Protein AF-A0A318ZC60-F1 (afdb_monomer)

pLDDT: mean 85.04, std 13.63, range [27.61, 98.12]

Radius of gyration: 21.4 Å; Cα contacts (8 Å, |Δi|>4): 646; chains: 1; bounding box: 62×42×59 Å

Solvent-accessible surface area (backbone atoms only — not comparable to full-atom values): 19336 Å² total; per-residue (Å²): 128,80,78,80,68,80,72,73,64,92,79,61,55,89,82,28,61,65,43,48,53,52,52,31,44,76,68,69,58,38,35,82,42,107,65,56,38,24,50,42,73,81,47,78,62,47,50,95,84,33,71,41,24,38,30,35,50,72,37,24,67,42,86,53,88,84,24,42,43,26,42,47,23,47,70,45,69,43,57,58,66,45,49,75,65,55,53,32,48,46,58,47,57,16,71,81,40,72,28,64,61,40,80,44,97,62,55,55,22,57,71,38,78,35,51,56,86,69,45,47,59,67,65,46,65,56,47,60,81,49,95,85,50,98,50,29,45,68,38,57,52,59,68,48,78,48,66,32,94,84,70,82,44,52,46,64,42,77,58,51,25,34,59,51,62,44,86,40,70,50,58,80,67,52,62,93,41,71,72,18,38,47,73,54,45,90,48,97,70,88,85,78,81,52,45,59,18,37,51,5,29,43,54,72,44,52,40,42,25,39,62,41,92,80,77,55,52,78,40,62,18,68,36,36,65,47,82,45,96,72,48,34,38,26,22,26,84,58,16,54,47,46,38,53,77,88,76,80,57,65,30,53,66,26,59,48,52,19,43,55,38,19,30,49,50,39,52,54,34,47,78,70,69,42,50,59,77,46,43,28,37,47,36,87,50,64,45,38,39,39,34,35,22,28,36,62,70,57,48,57,74,65,72,69,54,72,66,60,52,51,50,52,52,47,54,60,41,50,74,34,83,59,30,66,72,31,86,37,78,45,82,41,53,69,89,44,53,54,87,41,64,78,62,71,103

Structure (mmCIF, N/CA/C/O backbone):
data_AF-A0A318ZC60-F1
#
_entry.id   AF-A0A318ZC60-F1
#
loop_
_atom_site.group_PDB
_atom_site.id
_atom_site.type_symbol
_atom_site.label_atom_id
_atom_site.label_alt_id
_atom_site.label_comp_id
_atom_site.label_asym_id
_atom_site.label_entity_id
_atom_site.label_seq_id
_atom_site.pdbx_PDB_ins_code
_atom_site.Cartn_x
_atom_site.Cartn_y
_atom_site.Cartn_z
_atom_site.occupancy
_atom_site.B_iso_or_equiv
_atom_site.auth_seq_id
_atom_site.auth_comp_id
_atom_site.auth_asym_id
_atom_site.auth_atom_id
_atom_site.pdbx_PDB_model_num
ATOM 1 N N . MET A 1 1 ? 35.036 6.692 -10.727 1.00 34.56 1 MET A N 1
ATOM 2 C CA . MET A 1 1 ? 33.910 7.609 -10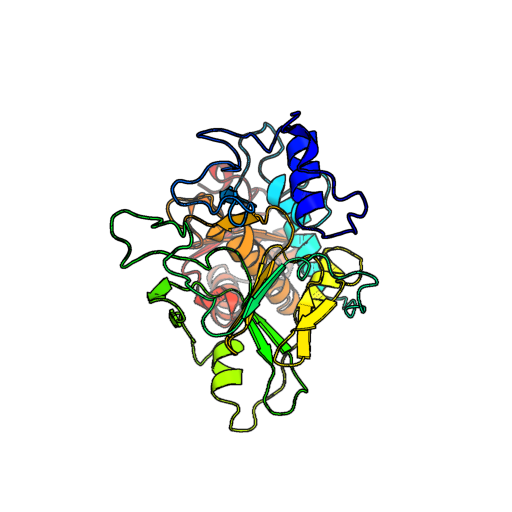.997 1.00 34.56 1 MET A CA 1
ATOM 3 C C . MET A 1 1 ? 32.972 7.441 -9.830 1.00 34.56 1 MET A C 1
ATOM 5 O O . MET A 1 1 ? 32.705 6.305 -9.480 1.00 34.56 1 MET A O 1
ATOM 9 N N . ASP A 1 2 ? 32.622 8.535 -9.172 1.00 27.61 2 ASP A N 1
ATOM 10 C CA . ASP A 1 2 ? 31.876 8.537 -7.915 1.00 27.61 2 ASP A CA 1
ATOM 11 C C . ASP A 1 2 ? 30.486 7.893 -8.110 1.00 27.61 2 ASP A C 1
ATOM 13 O O . ASP A 1 2 ? 29.646 8.432 -8.830 1.00 27.61 2 ASP A O 1
ATOM 17 N N . GLU A 1 3 ? 30.267 6.696 -7.554 1.00 37.69 3 GLU A N 1
ATOM 18 C CA . GLU A 1 3 ? 29.014 5.921 -7.682 1.00 37.69 3 GLU A CA 1
ATOM 19 C C . GLU A 1 3 ? 27.867 6.501 -6.833 1.00 37.69 3 GLU A C 1
ATOM 21 O O . GLU A 1 3 ? 26.704 6.124 -6.995 1.00 37.69 3 GLU A O 1
ATOM 26 N N . THR A 1 4 ? 28.170 7.476 -5.973 1.00 39.09 4 THR A N 1
ATOM 27 C CA . THR A 1 4 ? 27.202 8.143 -5.091 1.00 39.09 4 THR A CA 1
ATOM 28 C C . THR A 1 4 ? 26.281 9.132 -5.822 1.00 39.09 4 THR A C 1
ATOM 30 O O . THR A 1 4 ? 25.211 9.461 -5.315 1.00 39.09 4 THR A O 1
ATOM 33 N N . ALA A 1 5 ? 26.608 9.528 -7.059 1.00 39.91 5 ALA A N 1
ATOM 34 C CA . ALA A 1 5 ? 25.834 10.492 -7.853 1.00 39.91 5 ALA A CA 1
ATOM 35 C C . ALA A 1 5 ? 24.522 9.936 -8.467 1.00 39.91 5 ALA A C 1
ATOM 37 O O . ALA A 1 5 ? 23.869 10.616 -9.256 1.00 39.91 5 ALA A O 1
ATOM 38 N N . SER A 1 6 ? 24.115 8.694 -8.164 1.00 47.47 6 SER A N 1
ATOM 39 C CA . SER A 1 6 ? 22.996 8.012 -8.856 1.00 47.47 6 SER A CA 1
ATOM 40 C C . SER A 1 6 ? 21.593 8.239 -8.261 1.00 47.47 6 SER A C 1
ATOM 42 O O . SER A 1 6 ? 20.616 7.678 -8.772 1.00 47.47 6 SER A O 1
ATOM 44 N N . TYR A 1 7 ? 21.480 9.057 -7.207 1.00 48.53 7 TYR A N 1
ATOM 45 C CA . TYR A 1 7 ? 20.208 9.415 -6.558 1.00 48.53 7 TYR A CA 1
ATOM 46 C C . TYR A 1 7 ? 19.659 10.780 -6.987 1.00 48.53 7 TYR A C 1
ATOM 48 O O . TYR A 1 7 ? 18.503 11.088 -6.698 1.00 48.53 7 TYR A O 1
ATOM 56 N N . GLU A 1 8 ? 20.467 11.604 -7.653 1.00 48.81 8 GLU A N 1
ATOM 57 C CA . GLU A 1 8 ? 20.133 12.991 -7.970 1.00 48.81 8 GLU A CA 1
ATOM 58 C C . GLU A 1 8 ? 19.298 13.076 -9.248 1.00 48.81 8 GLU A C 1
ATOM 60 O O . GLU A 1 8 ? 19.788 13.385 -10.331 1.00 48.81 8 GLU A O 1
ATOM 65 N N . ASP A 1 9 ? 17.999 12.820 -9.119 1.00 52.56 9 ASP A N 1
ATOM 66 C CA . ASP A 1 9 ? 17.065 13.620 -9.900 1.00 52.56 9 ASP A CA 1
ATOM 67 C C . ASP A 1 9 ? 16.795 14.890 -9.087 1.00 52.56 9 ASP A C 1
ATOM 69 O O . ASP A 1 9 ? 16.299 14.816 -7.965 1.00 52.56 9 ASP A O 1
ATOM 73 N N . THR A 1 10 ? 17.213 16.055 -9.581 1.00 45.78 10 THR A N 1
ATOM 74 C CA . THR A 1 10 ? 17.115 17.335 -8.852 1.00 45.78 10 THR A CA 1
ATOM 75 C C . THR A 1 10 ? 15.701 17.928 -8.880 1.00 45.78 10 THR A C 1
ATOM 77 O O . THR A 1 10 ? 15.449 18.964 -8.266 1.00 45.78 10 THR A O 1
ATOM 80 N N . GLN A 1 11 ? 14.758 17.256 -9.549 1.00 51.50 11 GLN A N 1
ATOM 81 C CA . GLN A 1 11 ? 13.342 17.613 -9.620 1.00 51.50 11 GLN A CA 1
ATOM 82 C C . GLN A 1 11 ? 12.475 16.514 -8.997 1.00 51.50 11 GLN A C 1
ATOM 84 O O . GLN A 1 11 ? 11.756 15.804 -9.696 1.00 51.50 11 GLN A O 1
ATOM 89 N N . THR A 1 12 ? 12.529 16.327 -7.675 1.00 58.34 12 THR A N 1
ATOM 90 C CA . THR A 1 12 ? 11.627 15.368 -7.025 1.00 58.34 12 THR A CA 1
ATOM 91 C C . THR A 1 12 ? 10.374 16.051 -6.470 1.00 58.34 12 THR A C 1
ATOM 93 O O . THR A 1 12 ? 10.377 16.722 -5.436 1.00 58.34 12 THR A O 1
ATOM 96 N N . THR A 1 13 ? 9.261 15.889 -7.187 1.00 67.81 13 THR A N 1
ATOM 97 C CA . THR A 1 13 ? 7.935 16.352 -6.762 1.00 67.81 13 THR A CA 1
ATOM 98 C C . THR A 1 13 ? 7.414 15.534 -5.570 1.00 67.81 13 THR A C 1
ATOM 100 O O . THR A 1 13 ? 7.924 14.453 -5.249 1.00 67.81 13 THR A O 1
ATOM 103 N N . ALA A 1 14 ? 6.442 16.079 -4.832 1.00 66.31 14 ALA A N 1
ATOM 104 C CA . ALA A 1 14 ? 5.814 15.368 -3.716 1.00 66.31 14 ALA A CA 1
ATOM 105 C C . ALA A 1 14 ? 5.181 14.050 -4.207 1.00 66.31 14 ALA A C 1
ATOM 107 O O . ALA A 1 14 ? 4.551 14.018 -5.260 1.00 66.31 14 ALA A O 1
ATOM 108 N N . GLY A 1 15 ? 5.391 12.952 -3.471 1.00 67.88 15 GLY A N 1
ATOM 109 C CA . GLY A 1 15 ? 4.938 11.611 -3.871 1.00 67.88 15 GLY A CA 1
ATOM 110 C C . GLY A 1 15 ? 5.839 10.877 -4.880 1.00 67.88 15 GLY A C 1
ATOM 111 O O . GLY A 1 15 ? 5.507 9.768 -5.291 1.00 67.88 15 GLY A O 1
ATOM 112 N N . SER A 1 16 ? 6.983 11.448 -5.279 1.00 82.88 16 SER A N 1
ATOM 113 C CA . SER A 1 16 ? 7.956 10.769 -6.147 1.00 82.88 16 SER A CA 1
ATOM 114 C C . SER A 1 16 ? 8.653 9.599 -5.439 1.00 82.88 16 SER A C 1
ATOM 116 O O . SER A 1 16 ? 9.168 9.745 -4.330 1.00 82.88 16 SER A O 1
ATOM 118 N N . PHE A 1 17 ? 8.761 8.450 -6.115 1.00 85.25 17 PHE A N 1
ATOM 119 C CA . PHE A 1 17 ? 9.450 7.267 -5.584 1.00 85.25 17 PHE A CA 1
ATOM 120 C C . PHE A 1 17 ? 10.941 7.521 -5.297 1.00 85.25 17 PHE A C 1
ATOM 122 O O . PHE A 1 17 ? 11.463 7.065 -4.283 1.00 85.25 17 PHE A O 1
ATOM 129 N N . ARG A 1 18 ? 11.631 8.319 -6.126 1.00 85.19 18 ARG A N 1
ATOM 130 C CA . ARG A 1 18 ? 13.037 8.682 -5.864 1.00 85.19 18 ARG A CA 1
ATOM 131 C C . ARG A 1 18 ? 13.186 9.600 -4.657 1.00 85.19 18 ARG A C 1
ATOM 133 O O . ARG A 1 18 ? 14.138 9.434 -3.903 1.00 85.19 18 ARG A O 1
ATOM 140 N N . ARG A 1 19 ? 12.229 10.509 -4.430 1.00 84.88 19 ARG A N 1
ATOM 141 C CA . ARG A 1 19 ? 12.181 11.316 -3.200 1.00 84.88 19 ARG A CA 1
ATOM 142 C C . ARG A 1 19 ? 12.023 10.436 -1.973 1.00 84.88 19 ARG A C 1
ATOM 144 O O . ARG A 1 19 ? 12.731 10.622 -0.997 1.00 84.88 19 ARG A O 1
ATOM 151 N N . PHE A 1 20 ? 11.117 9.466 -2.048 1.00 86.62 20 PHE A N 1
ATOM 152 C CA . PHE A 1 20 ? 10.901 8.504 -0.977 1.00 86.62 20 PHE A CA 1
ATOM 153 C C . PHE A 1 20 ? 12.199 7.760 -0.619 1.00 86.62 20 PHE A C 1
ATOM 155 O O . PHE A 1 20 ? 12.585 7.736 0.545 1.00 86.62 20 PHE A O 1
ATOM 162 N N . ILE A 1 21 ? 12.937 7.253 -1.614 1.00 85.50 21 ILE A N 1
ATOM 163 C CA . ILE A 1 21 ? 14.247 6.613 -1.396 1.00 85.50 21 ILE A CA 1
ATOM 164 C C . ILE A 1 21 ? 15.259 7.592 -0.775 1.00 85.50 21 ILE A C 1
ATOM 166 O O . ILE A 1 21 ? 15.958 7.226 0.169 1.00 85.50 21 ILE A O 1
ATOM 170 N N . GLN A 1 22 ? 15.330 8.835 -1.267 1.00 84.94 22 GLN A N 1
ATOM 171 C CA . GLN A 1 22 ? 16.204 9.877 -0.707 1.00 84.94 22 GLN A CA 1
ATOM 172 C C . GLN A 1 22 ? 15.871 10.168 0.766 1.00 84.94 22 GLN A C 1
ATOM 174 O O . GLN A 1 22 ? 16.776 10.305 1.587 1.00 84.94 22 GLN A O 1
ATOM 179 N N . GLU A 1 23 ? 14.585 10.237 1.113 1.00 85.88 23 GLU A N 1
ATOM 180 C CA . GLU A 1 23 ? 14.121 10.460 2.483 1.00 85.88 23 GLU A CA 1
ATOM 181 C C . GLU A 1 23 ? 14.469 9.280 3.400 1.00 85.88 23 GLU A C 1
ATOM 183 O O . GLU A 1 23 ? 14.923 9.511 4.519 1.00 85.88 23 GLU A O 1
ATOM 188 N N . LEU A 1 24 ? 14.335 8.033 2.931 1.00 86.19 24 LEU A N 1
ATOM 189 C CA . LEU A 1 24 ? 14.778 6.861 3.695 1.00 86.19 24 LEU A CA 1
ATOM 190 C C . LEU A 1 24 ? 16.295 6.865 3.922 1.00 86.19 24 LEU A C 1
ATOM 192 O O . LEU A 1 24 ? 16.750 6.610 5.036 1.00 86.19 24 LEU A O 1
ATOM 196 N N . HIS A 1 25 ? 17.081 7.206 2.898 1.00 84.12 25 HIS A N 1
ATOM 197 C CA . HIS A 1 25 ? 18.536 7.324 3.018 1.00 84.12 25 HIS A CA 1
ATOM 198 C C . HIS A 1 25 ? 18.938 8.416 4.020 1.00 84.12 25 HIS A C 1
ATOM 200 O O . HIS A 1 25 ? 19.791 8.193 4.877 1.00 84.12 25 HIS A O 1
ATOM 206 N N . ALA A 1 26 ? 18.289 9.583 3.970 1.00 86.00 26 ALA A N 1
ATOM 207 C CA . ALA A 1 26 ? 18.531 10.675 4.915 1.00 86.00 26 ALA A CA 1
ATOM 208 C C . ALA A 1 26 ? 18.180 10.303 6.370 1.00 86.00 26 ALA A C 1
ATOM 210 O O . ALA A 1 26 ? 18.795 10.812 7.305 1.00 86.00 26 ALA A O 1
ATOM 211 N N . GLU A 1 27 ? 17.221 9.397 6.570 1.00 86.12 27 GLU A N 1
ATOM 212 C CA . GLU A 1 27 ? 16.799 8.890 7.883 1.00 86.12 27 GLU A CA 1
ATOM 213 C C . GLU A 1 27 ? 17.599 7.659 8.344 1.00 86.12 27 GLU A C 1
ATOM 215 O O . GLU A 1 27 ? 17.280 7.076 9.381 1.00 86.12 27 GLU A O 1
ATOM 220 N N . SER A 1 28 ? 18.638 7.260 7.597 1.00 84.12 28 SER A N 1
ATOM 221 C CA . SER A 1 28 ? 19.396 6.017 7.827 1.00 84.12 28 SER A CA 1
ATOM 222 C C . SER A 1 28 ? 18.514 4.755 7.864 1.00 84.12 28 SER A C 1
ATOM 224 O O . SER A 1 28 ? 18.866 3.784 8.524 1.00 84.12 28 SER A O 1
ATOM 226 N N . ASP A 1 29 ? 17.352 4.783 7.199 1.00 81.81 29 ASP A N 1
ATOM 227 C CA . ASP A 1 29 ? 16.388 3.665 7.106 1.00 81.81 29 ASP A CA 1
ATOM 228 C C . ASP A 1 29 ? 16.442 2.952 5.743 1.00 81.81 29 ASP A C 1
ATOM 230 O O . ASP A 1 29 ? 15.796 1.928 5.522 1.00 81.81 29 ASP A O 1
ATOM 234 N N . LEU A 1 30 ? 17.235 3.500 4.822 1.00 77.19 30 LEU A N 1
ATOM 235 C CA . LEU A 1 30 ? 17.724 2.798 3.650 1.00 77.19 30 LEU A CA 1
ATOM 236 C C . LEU A 1 30 ? 19.173 2.445 3.907 1.00 77.19 30 LEU A C 1
ATOM 238 O O . LEU A 1 30 ? 19.987 3.328 4.191 1.00 77.19 30 LEU A O 1
ATOM 242 N N . VAL A 1 31 ? 19.513 1.181 3.723 1.00 59.97 31 VAL A N 1
ATOM 243 C CA . VAL A 1 31 ? 20.908 0.804 3.708 1.00 59.97 31 VAL A CA 1
ATOM 244 C C . VAL A 1 31 ? 21.153 -0.127 2.526 1.00 59.97 31 VAL A C 1
ATOM 246 O O . VAL A 1 31 ? 20.387 -1.044 2.245 1.00 59.97 31 VAL A O 1
ATOM 249 N N . ALA A 1 32 ? 22.225 0.130 1.781 1.00 57.25 32 ALA A N 1
ATOM 250 C CA . ALA A 1 32 ? 22.721 -0.828 0.804 1.00 57.25 32 ALA A CA 1
ATOM 251 C C . ALA A 1 32 ? 23.338 -2.001 1.582 1.00 57.25 32 ALA A C 1
ATOM 253 O O . ALA A 1 32 ? 24.508 -1.958 1.956 1.00 57.25 32 ALA A O 1
ATOM 254 N N . ILE A 1 33 ? 22.532 -3.006 1.919 1.00 50.69 33 ILE A N 1
ATOM 255 C CA . ILE A 1 33 ? 22.962 -4.170 2.708 1.00 50.69 33 ILE A CA 1
ATOM 256 C C . ILE A 1 33 ? 22.360 -5.440 2.109 1.00 50.69 33 ILE A C 1
ATOM 258 O O . ILE A 1 33 ? 21.286 -5.425 1.514 1.00 50.69 33 ILE A O 1
ATOM 262 N N . ASP A 1 34 ? 22.997 -6.559 2.420 1.00 43.06 34 ASP A N 1
ATOM 263 C CA . ASP A 1 34 ? 22.324 -7.767 2.914 1.00 43.06 34 ASP A CA 1
ATOM 264 C C . ASP A 1 34 ? 21.498 -7.553 4.250 1.00 43.06 34 ASP A C 1
ATOM 266 O O . ASP A 1 34 ? 21.656 -8.368 5.150 1.00 43.06 34 ASP A O 1
ATOM 270 N N . GLU A 1 35 ? 20.682 -6.468 4.413 1.00 35.47 35 GLU A N 1
ATOM 271 C CA . GLU A 1 35 ? 19.549 -6.162 5.378 1.00 35.47 35 GLU A CA 1
ATOM 272 C C . GLU A 1 35 ? 19.265 -4.702 5.905 1.00 35.47 35 GLU A C 1
ATOM 274 O O . GLU A 1 35 ? 20.160 -3.961 6.262 1.00 35.47 35 GLU A O 1
ATOM 279 N N . GLU A 1 36 ? 17.958 -4.377 6.080 1.00 52.50 36 GLU A N 1
ATOM 280 C CA . GLU A 1 36 ? 17.185 -3.089 6.026 1.00 52.50 36 GLU A CA 1
ATOM 281 C C . GLU A 1 36 ? 17.124 -2.416 4.631 1.00 52.50 36 GLU A C 1
ATOM 283 O O . GLU A 1 36 ? 18.117 -2.398 3.920 1.00 52.50 36 GLU A O 1
ATOM 288 N N . ALA A 1 37 ? 15.916 -1.970 4.209 1.00 55.38 37 ALA A N 1
ATOM 289 C CA . ALA A 1 37 ? 15.404 -1.931 2.815 1.00 55.38 37 ALA A CA 1
ATOM 290 C C . ALA A 1 37 ? 16.493 -2.034 1.721 1.00 55.38 37 ALA A C 1
ATOM 292 O O . ALA A 1 37 ? 17.052 -1.013 1.313 1.00 55.38 37 ALA A O 1
ATOM 293 N N . PRO A 1 38 ? 16.814 -3.251 1.238 1.00 69.50 38 PRO A N 1
ATOM 294 C CA . PRO A 1 38 ? 17.998 -3.450 0.419 1.00 69.50 38 PRO A CA 1
ATOM 295 C C . PRO A 1 38 ? 17.805 -2.851 -0.973 1.00 69.50 38 PRO A C 1
ATOM 297 O O . PRO A 1 38 ? 16.910 -3.259 -1.719 1.00 69.50 38 PRO A O 1
ATOM 300 N N . LEU A 1 39 ? 18.677 -1.913 -1.342 1.00 75.94 39 LEU A N 1
ATOM 301 C CA . LEU A 1 39 ? 18.851 -1.489 -2.728 1.00 75.94 39 LEU A CA 1
ATOM 302 C C . LEU A 1 39 ? 19.980 -2.308 -3.366 1.00 75.94 39 LEU A C 1
ATOM 304 O O . LEU A 1 39 ? 21.158 -2.110 -3.081 1.00 75.94 39 LEU A O 1
ATOM 308 N N . PHE A 1 40 ? 19.620 -3.233 -4.250 1.00 79.75 40 PHE A N 1
ATOM 309 C CA . PHE A 1 40 ? 20.565 -4.053 -4.996 1.00 79.75 40 PHE A CA 1
ATOM 310 C C . PHE A 1 40 ? 21.021 -3.321 -6.259 1.00 79.75 40 PHE A C 1
ATOM 312 O O . PHE A 1 40 ? 20.306 -3.279 -7.267 1.00 79.75 40 PHE A O 1
ATOM 319 N N . ASP A 1 41 ? 22.237 -2.778 -6.220 1.00 74.94 41 ASP A N 1
ATOM 320 C CA . ASP A 1 41 ? 22.812 -2.039 -7.347 1.00 74.94 41 ASP A CA 1
ATOM 321 C C . ASP A 1 41 ? 23.401 -2.945 -8.440 1.00 74.94 41 ASP A C 1
ATOM 323 O O . ASP A 1 41 ? 23.385 -2.589 -9.619 1.00 74.94 41 ASP A O 1
ATOM 327 N N . ASN A 1 42 ? 23.912 -4.130 -8.095 1.00 75.50 42 ASN A N 1
ATOM 328 C CA . ASN A 1 42 ? 24.621 -5.000 -9.040 1.00 75.50 42 ASN A CA 1
ATOM 329 C C . ASN A 1 42 ? 24.029 -6.414 -9.100 1.00 75.50 42 ASN A C 1
ATOM 331 O O . ASN A 1 42 ? 24.649 -7.398 -8.696 1.00 75.50 42 ASN A O 1
ATOM 335 N N . VAL A 1 43 ? 22.797 -6.516 -9.602 1.00 77.38 43 VAL A N 1
ATOM 336 C CA . VAL A 1 43 ? 22.123 -7.809 -9.760 1.00 77.38 43 VAL A CA 1
ATOM 337 C C . VAL A 1 43 ? 22.752 -8.604 -10.909 1.00 77.38 43 VAL A C 1
ATOM 339 O O . VAL A 1 43 ? 22.986 -8.081 -12.001 1.00 77.38 43 VAL A O 1
ATOM 342 N N . LYS A 1 44 ? 23.004 -9.900 -10.698 1.00 71.12 44 LYS A N 1
ATOM 343 C CA . LYS A 1 44 ? 23.517 -10.793 -11.748 1.00 71.12 44 LYS A CA 1
ATOM 344 C C . LYS A 1 44 ? 22.580 -10.787 -12.964 1.00 71.12 44 LYS A C 1
ATOM 346 O O . LYS A 1 44 ? 21.395 -11.070 -12.830 1.00 71.12 44 LYS A O 1
ATOM 351 N N . GLY A 1 45 ? 23.133 -10.521 -14.149 1.00 70.31 45 GLY A N 1
ATOM 352 C CA . GLY A 1 45 ? 22.361 -10.403 -15.393 1.00 70.31 45 GLY A CA 1
ATOM 353 C C . GLY A 1 45 ? 21.859 -8.986 -15.690 1.00 70.31 45 GLY A C 1
ATOM 354 O O . GLY A 1 45 ? 21.152 -8.791 -16.671 1.00 70.31 45 GLY A O 1
ATOM 355 N N . ARG A 1 46 ? 22.235 -7.986 -14.880 1.00 73.56 46 ARG A N 1
ATOM 356 C CA . ARG A 1 46 ? 21.961 -6.573 -15.159 1.00 73.56 46 ARG A CA 1
ATOM 357 C C . ARG A 1 46 ? 22.597 -6.137 -16.481 1.00 73.56 46 ARG A C 1
ATOM 359 O O . ARG A 1 46 ? 23.770 -6.400 -16.745 1.00 73.56 46 ARG A O 1
ATOM 366 N N . HIS A 1 47 ? 21.826 -5.411 -17.283 1.00 67.31 47 HIS A N 1
ATOM 367 C CA . HIS A 1 47 ? 22.304 -4.850 -18.540 1.00 67.31 47 HIS A CA 1
ATOM 368 C C . HIS A 1 47 ? 23.250 -3.647 -18.295 1.00 67.31 47 HIS A C 1
ATOM 370 O O . HIS A 1 47 ? 22.961 -2.828 -17.415 1.00 67.31 47 HIS A O 1
ATOM 376 N N . PRO A 1 48 ? 24.346 -3.474 -19.068 1.00 64.31 48 PRO A N 1
ATOM 377 C CA . PRO A 1 48 ? 25.332 -2.404 -18.847 1.00 64.31 48 PRO A CA 1
ATOM 378 C C . PRO A 1 48 ? 24.788 -0.969 -18.916 1.00 64.31 48 PRO A C 1
ATOM 380 O O . PRO A 1 48 ? 25.369 -0.063 -18.329 1.00 64.31 48 PRO A O 1
ATOM 383 N N . ASN A 1 49 ? 23.659 -0.745 -19.598 1.00 62.34 49 ASN A N 1
ATOM 384 C CA . ASN A 1 49 ? 22.973 0.558 -19.641 1.00 62.34 49 ASN A CA 1
ATOM 385 C C . ASN A 1 49 ? 22.187 0.885 -18.352 1.00 62.34 49 ASN A C 1
ATOM 387 O O . ASN A 1 49 ? 21.515 1.911 -18.278 1.00 62.34 49 ASN A O 1
ATOM 391 N N . GLY A 1 50 ? 22.259 0.017 -17.341 1.00 59.34 50 GLY A N 1
ATOM 392 C CA . GLY A 1 50 ? 21.752 0.279 -16.004 1.00 59.34 50 GLY A CA 1
ATOM 393 C C . GLY A 1 50 ? 20.334 -0.206 -15.728 1.00 59.34 50 GLY A C 1
ATOM 394 O O . GLY A 1 50 ? 19.901 0.016 -14.602 1.00 59.34 50 GLY A O 1
ATOM 395 N N . LEU A 1 51 ? 19.680 -0.898 -16.676 1.00 68.19 51 LEU A N 1
ATOM 396 C CA . LEU A 1 51 ? 18.258 -1.301 -16.720 1.00 68.19 51 LEU A CA 1
ATOM 397 C C . LEU A 1 51 ? 17.664 -1.945 -15.448 1.00 68.19 51 LEU A C 1
ATOM 399 O O . LEU A 1 51 ? 16.451 -2.029 -15.342 1.00 68.19 51 LEU A O 1
ATOM 403 N N . PHE A 1 52 ? 18.461 -2.413 -14.489 1.00 72.94 52 PHE A N 1
ATOM 404 C CA . PHE A 1 52 ? 17.932 -3.069 -13.291 1.00 72.94 52 PHE A CA 1
ATOM 405 C C . PHE A 1 52 ? 18.734 -2.759 -12.031 1.00 72.94 52 PHE A C 1
ATOM 407 O O . PHE A 1 52 ? 19.853 -3.242 -11.877 1.00 72.94 52 PHE A O 1
ATOM 414 N N . ARG A 1 53 ? 18.123 -2.008 -11.115 1.00 84.62 53 ARG A N 1
ATOM 415 C CA . ARG A 1 53 ? 18.344 -2.101 -9.665 1.00 84.62 53 ARG A CA 1
ATOM 416 C C . ARG A 1 53 ? 17.096 -2.677 -9.017 1.00 84.62 53 ARG A C 1
ATOM 418 O O . ARG A 1 53 ? 16.025 -2.613 -9.615 1.00 84.62 53 ARG A O 1
ATOM 425 N N . VAL A 1 54 ? 17.211 -3.222 -7.814 1.00 85.31 54 VAL A N 1
ATOM 426 C CA . VAL A 1 54 ? 16.060 -3.800 -7.105 1.00 85.31 54 VAL A CA 1
ATOM 427 C C . VAL A 1 54 ? 15.964 -3.197 -5.713 1.00 85.31 54 VAL A C 1
ATOM 429 O O . VAL A 1 54 ? 16.969 -3.164 -5.019 1.00 85.31 54 VAL A O 1
ATOM 432 N N . LEU A 1 55 ? 14.783 -2.730 -5.305 1.00 87.88 55 LEU A N 1
ATOM 433 C CA . LEU A 1 55 ? 14.525 -2.297 -3.928 1.00 87.88 55 LEU A CA 1
ATOM 434 C C . LEU A 1 55 ? 13.658 -3.342 -3.222 1.00 87.88 55 LEU A C 1
ATOM 436 O O . LEU A 1 55 ? 12.519 -3.561 -3.628 1.00 87.88 55 LEU A O 1
ATOM 440 N N . GLY A 1 56 ? 14.181 -3.977 -2.177 1.00 87.12 56 GLY A N 1
ATOM 441 C CA . GLY A 1 56 ? 13.419 -4.883 -1.318 1.00 87.12 56 GLY A CA 1
ATOM 442 C C . GLY A 1 56 ? 12.782 -4.173 -0.124 1.00 87.12 56 GLY A C 1
ATOM 443 O O . GLY A 1 56 ? 13.297 -3.166 0.358 1.00 87.12 56 GLY A O 1
ATOM 444 N N . ALA A 1 57 ? 11.676 -4.733 0.372 1.00 88.12 57 ALA A N 1
ATOM 445 C CA . ALA A 1 57 ? 10.940 -4.253 1.547 1.00 88.12 57 ALA A CA 1
ATOM 446 C C . ALA A 1 57 ? 10.626 -2.735 1.532 1.00 88.12 57 ALA A C 1
ATOM 448 O O . ALA A 1 57 ? 10.880 -2.054 2.540 1.00 88.12 57 ALA A O 1
ATOM 449 N N . PRO A 1 58 ? 10.111 -2.185 0.407 1.00 87.38 58 PRO A N 1
ATOM 450 C CA . PRO A 1 58 ? 9.918 -0.749 0.228 1.00 87.38 58 PRO A CA 1
ATOM 451 C C . PRO A 1 58 ? 9.073 -0.114 1.332 1.00 87.38 58 PRO A C 1
ATOM 453 O O . PRO A 1 58 ? 9.373 1.004 1.732 1.00 87.38 58 PRO A O 1
ATOM 456 N N . VAL A 1 59 ? 8.047 -0.800 1.849 1.00 91.31 59 VAL A N 1
ATOM 457 C CA . VAL A 1 59 ? 7.208 -0.282 2.946 1.00 91.31 59 VAL A CA 1
ATOM 458 C C . VAL A 1 59 ? 7.018 -1.290 4.080 1.00 91.31 59 VAL A C 1
ATOM 460 O O . VAL A 1 59 ? 6.043 -1.214 4.828 1.00 91.31 59 VAL A O 1
ATOM 463 N N . GLY A 1 60 ? 7.969 -2.212 4.250 1.00 89.19 60 GLY A N 1
ATOM 464 C CA . GLY A 1 60 ? 8.056 -3.080 5.426 1.00 89.19 60 GLY A CA 1
ATOM 465 C C . GLY A 1 60 ? 8.238 -2.299 6.737 1.00 89.19 60 GLY A C 1
ATOM 466 O O . GLY A 1 60 ? 8.586 -1.115 6.741 1.00 89.19 60 GLY A O 1
ATOM 467 N N . ALA A 1 61 ? 7.997 -2.959 7.872 1.00 90.50 61 ALA A N 1
ATOM 468 C CA . ALA A 1 61 ? 8.200 -2.337 9.179 1.00 90.50 61 ALA A CA 1
ATOM 469 C C . ALA A 1 61 ? 9.700 -2.150 9.477 1.00 90.50 61 ALA A C 1
ATOM 471 O O . ALA A 1 61 ? 10.500 -3.054 9.239 1.00 90.50 61 ALA A O 1
ATOM 472 N N . SER A 1 62 ? 10.066 -0.991 10.021 1.00 90.69 62 SER A N 1
ATOM 473 C CA . SER A 1 62 ? 11.443 -0.678 10.428 1.00 90.69 62 SER A CA 1
ATOM 474 C C . SER A 1 62 ? 11.734 -1.191 11.841 1.00 90.69 62 SER A C 1
ATOM 476 O O . SER A 1 62 ? 10.833 -1.233 12.688 1.00 90.69 62 SER A O 1
ATOM 478 N N . GLN A 1 63 ? 12.988 -1.567 12.110 1.00 87.56 63 GLN A N 1
ATOM 479 C CA . GLN A 1 63 ? 13.450 -1.921 13.457 1.00 87.56 63 GLN A CA 1
ATOM 480 C C . GLN A 1 63 ? 13.987 -0.707 14.228 1.00 87.56 63 GLN A C 1
ATOM 482 O O . GLN A 1 63 ? 14.334 -0.829 15.406 1.00 87.56 63 GLN A O 1
ATOM 487 N N . GLN A 1 64 ? 14.031 0.477 13.606 1.00 88.25 64 GLN A N 1
ATOM 488 C CA . GLN A 1 64 ? 14.466 1.693 14.279 1.00 88.25 64 GLN A CA 1
ATOM 489 C C . GLN A 1 64 ? 13.578 2.002 15.505 1.00 88.25 64 GLN A C 1
ATOM 491 O O . GLN A 1 64 ? 12.344 2.060 15.387 1.00 88.25 64 GLN A O 1
ATOM 496 N N . PRO A 1 65 ? 14.170 2.252 16.692 1.00 88.19 65 PRO A N 1
ATOM 497 C CA . PRO A 1 65 ? 13.411 2.545 17.903 1.00 88.19 65 PRO A CA 1
ATOM 498 C C . PRO A 1 65 ? 12.434 3.715 17.719 1.00 88.19 65 PRO A C 1
ATOM 500 O O . PRO A 1 65 ? 12.825 4.814 17.333 1.00 88.19 65 PRO A O 1
ATOM 503 N N . GLY A 1 66 ? 11.149 3.477 18.002 1.00 89.19 66 GLY A N 1
ATOM 504 C CA . GLY A 1 66 ? 10.090 4.491 17.890 1.00 89.19 66 GLY A CA 1
ATOM 505 C C . GLY A 1 66 ? 9.680 4.860 16.458 1.00 89.19 66 GLY A C 1
ATOM 506 O O . GLY A 1 66 ? 8.862 5.757 16.280 1.00 89.19 66 GLY A O 1
ATOM 507 N N . LYS A 1 67 ? 10.213 4.174 15.440 1.00 92.75 67 LYS A N 1
ATOM 508 C CA . LYS A 1 67 ? 10.007 4.477 14.015 1.00 92.75 67 LYS A CA 1
ATOM 509 C C . LYS A 1 67 ? 9.505 3.265 13.220 1.00 92.75 67 LYS A C 1
ATOM 511 O O . LYS A 1 67 ? 9.687 3.189 12.011 1.00 92.75 67 LYS A O 1
ATOM 516 N N . ARG A 1 68 ? 8.807 2.335 13.885 1.00 90.94 68 ARG A N 1
ATOM 517 C CA . ARG A 1 68 ? 8.291 1.079 13.296 1.00 90.94 68 ARG A CA 1
ATOM 518 C C . ARG A 1 68 ? 7.588 1.273 11.946 1.00 90.94 68 ARG A C 1
ATOM 520 O O . ARG A 1 68 ? 7.724 0.432 11.062 1.00 90.94 68 ARG A O 1
ATOM 527 N N . PHE A 1 69 ? 6.849 2.371 11.786 1.00 93.62 69 PHE A N 1
ATOM 528 C CA . PHE A 1 69 ? 6.058 2.666 10.590 1.00 93.62 69 PHE A CA 1
ATOM 529 C C . PHE A 1 69 ? 6.694 3.704 9.652 1.00 93.62 69 PHE A C 1
ATOM 531 O O . PHE A 1 69 ? 6.009 4.202 8.763 1.00 93.62 69 PHE A O 1
ATOM 538 N N . ILE A 1 70 ? 7.977 4.046 9.818 1.00 94.19 70 ILE A N 1
ATOM 539 C CA . ILE A 1 70 ? 8.619 5.139 9.070 1.00 94.19 70 ILE A CA 1
ATOM 540 C C . ILE A 1 70 ? 8.452 5.005 7.552 1.00 94.19 70 ILE A C 1
ATOM 542 O O . ILE A 1 70 ? 8.121 5.990 6.897 1.00 94.19 70 ILE A O 1
ATOM 546 N N . ARG A 1 71 ? 8.604 3.803 6.984 1.00 93.81 71 ARG A N 1
ATOM 547 C CA . ARG A 1 71 ? 8.542 3.606 5.528 1.00 93.81 71 ARG A CA 1
ATOM 548 C C . ARG A 1 71 ? 7.151 3.885 4.965 1.00 93.81 71 ARG A C 1
ATOM 550 O O . ARG A 1 71 ? 7.006 4.692 4.049 1.00 93.81 71 ARG A O 1
ATOM 557 N N . ILE A 1 72 ? 6.108 3.298 5.555 1.00 93.00 72 ILE A N 1
ATOM 558 C CA . ILE A 1 72 ? 4.730 3.598 5.148 1.00 93.00 72 ILE A CA 1
ATOM 559 C C . ILE A 1 72 ? 4.372 5.064 5.449 1.00 93.00 72 ILE A C 1
ATOM 561 O O . ILE A 1 72 ? 3.767 5.722 4.606 1.00 93.00 72 ILE A O 1
ATOM 565 N N . ALA A 1 73 ? 4.823 5.624 6.575 1.00 93.94 73 ALA A N 1
ATOM 566 C CA . ALA A 1 73 ? 4.586 7.022 6.930 1.00 93.94 73 ALA A CA 1
ATOM 567 C C . ALA A 1 73 ? 5.161 7.986 5.880 1.00 93.94 73 ALA A C 1
ATOM 569 O O . ALA A 1 73 ? 4.431 8.830 5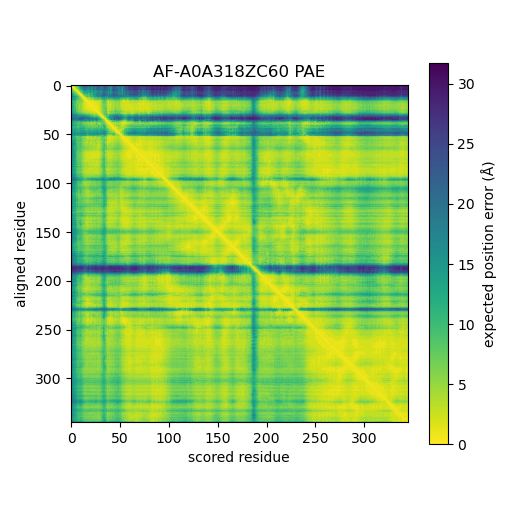.361 1.00 93.94 73 ALA A O 1
ATOM 570 N N . LYS A 1 74 ? 6.428 7.811 5.488 1.00 92.19 74 LYS A N 1
ATOM 571 C CA . LYS A 1 74 ? 7.075 8.612 4.437 1.00 92.19 74 LYS A CA 1
ATOM 572 C C . LYS A 1 74 ? 6.369 8.465 3.093 1.00 92.19 74 LYS A C 1
ATOM 574 O O . LYS A 1 74 ? 6.135 9.467 2.422 1.00 92.19 74 LYS A O 1
ATOM 579 N N . SER A 1 75 ? 5.938 7.252 2.733 1.00 90.62 75 SER A N 1
ATOM 580 C CA . SER A 1 75 ? 5.181 7.029 1.490 1.00 90.62 75 SER A CA 1
ATOM 581 C C . SER A 1 75 ? 3.848 7.797 1.440 1.00 90.62 75 SER A C 1
ATOM 583 O O . SER A 1 75 ? 3.375 8.149 0.362 1.00 90.62 75 SER A O 1
ATOM 585 N N . LEU A 1 76 ? 3.272 8.107 2.608 1.00 90.56 76 LEU A N 1
ATOM 586 C CA . LEU A 1 76 ? 2.032 8.870 2.772 1.00 90.56 76 LEU A CA 1
ATOM 587 C C . LEU A 1 76 ? 2.271 10.363 3.070 1.00 90.56 76 LEU A C 1
ATOM 589 O O . LEU A 1 76 ? 1.317 11.093 3.345 1.00 90.56 76 LEU A O 1
ATOM 593 N N . GLY A 1 77 ? 3.528 10.822 3.053 1.00 90.88 77 GLY A N 1
ATOM 594 C CA . GLY A 1 77 ? 3.900 12.197 3.397 1.00 90.88 77 GLY A CA 1
ATOM 595 C C . GLY A 1 77 ? 3.717 12.549 4.880 1.00 90.88 77 GLY A C 1
ATOM 596 O O . GLY A 1 77 ? 3.562 13.722 5.217 1.00 90.88 77 GLY A O 1
ATOM 597 N N . LEU A 1 78 ? 3.699 11.552 5.768 1.00 94.25 78 LEU A N 1
ATOM 598 C CA . LEU A 1 78 ? 3.584 11.729 7.216 1.00 94.25 78 LEU A CA 1
ATOM 599 C C . LEU A 1 78 ? 4.967 11.882 7.887 1.00 94.25 78 LEU A C 1
ATOM 601 O O . LEU A 1 78 ? 5.986 11.466 7.325 1.00 94.25 78 LEU A O 1
ATOM 605 N N . PRO A 1 79 ? 5.031 12.448 9.111 1.00 94.50 79 PRO A N 1
ATOM 606 C CA . PRO A 1 79 ? 6.262 12.489 9.900 1.00 94.50 79 PRO A CA 1
ATOM 607 C C . PRO A 1 79 ? 6.844 11.093 10.170 1.00 94.50 79 PRO A C 1
ATOM 609 O O . PRO A 1 79 ? 6.109 10.120 10.319 1.00 94.50 79 PRO A O 1
ATOM 612 N N . SER A 1 80 ? 8.166 11.003 10.341 1.00 94.38 80 SER A N 1
ATOM 613 C CA . SER A 1 80 ? 8.888 9.739 10.594 1.00 94.38 80 SER A CA 1
ATOM 614 C C . SER A 1 80 ? 8.448 9.008 11.869 1.00 94.38 80 SER A C 1
ATOM 616 O O . SER A 1 80 ? 8.705 7.819 12.020 1.00 94.38 80 SER A O 1
ATOM 618 N N . THR A 1 81 ? 7.812 9.728 12.794 1.00 94.75 81 THR A N 1
ATOM 619 C CA . THR A 1 81 ? 7.307 9.234 14.081 1.00 94.75 81 THR A CA 1
ATOM 620 C C . THR A 1 81 ? 5.805 8.941 14.059 1.00 94.75 81 THR A C 1
ATOM 622 O O . THR A 1 81 ? 5.211 8.796 15.124 1.00 94.75 81 THR A O 1
ATOM 625 N N . ALA A 1 82 ? 5.167 8.925 12.882 1.00 95.19 82 ALA A N 1
ATOM 626 C CA . ALA A 1 82 ? 3.736 8.668 12.767 1.00 95.19 82 ALA A CA 1
ATOM 627 C C . ALA A 1 82 ? 3.362 7.311 13.382 1.00 95.19 82 ALA A C 1
ATOM 629 O O . ALA A 1 82 ? 4.011 6.287 13.145 1.00 95.19 82 ALA A O 1
ATOM 630 N N . SER A 1 83 ? 2.297 7.323 14.174 1.00 93.56 83 SER A N 1
ATOM 631 C CA . SER A 1 83 ? 1.717 6.133 14.783 1.00 93.56 83 SER A CA 1
ATOM 632 C C . SER A 1 83 ? 0.851 5.358 13.785 1.00 93.56 83 SER A C 1
ATOM 634 O O . SER A 1 83 ? 0.466 5.862 12.726 1.00 93.56 83 SER A O 1
ATOM 636 N N . GLY A 1 84 ? 0.475 4.129 14.151 1.00 91.56 84 GLY A N 1
ATOM 637 C CA . GLY A 1 84 ? -0.513 3.362 13.391 1.00 91.56 84 GLY A CA 1
ATOM 638 C C . GLY A 1 84 ? -1.844 4.110 13.253 1.00 91.56 84 GLY A C 1
ATOM 639 O O . GLY A 1 84 ? -2.433 4.121 12.175 1.00 91.56 84 GLY A O 1
ATOM 640 N N . GLN A 1 85 ? -2.280 4.807 14.307 1.00 92.56 85 GLN A N 1
ATOM 641 C CA . GLN A 1 85 ? -3.506 5.607 14.285 1.00 92.56 85 GLN A CA 1
ATOM 642 C C . GLN A 1 85 ? -3.409 6.795 13.318 1.00 92.56 85 GLN A C 1
ATOM 644 O O . GLN A 1 85 ? -4.371 7.057 12.596 1.00 92.56 85 GLN A O 1
ATOM 649 N N . ASP A 1 86 ? -2.261 7.480 13.257 1.00 95.19 86 ASP A N 1
ATOM 650 C CA . ASP A 1 86 ? -2.046 8.584 12.311 1.00 95.19 86 ASP A CA 1
ATOM 651 C C . ASP A 1 86 ? -2.187 8.098 10.864 1.00 95.19 86 ASP A C 1
ATOM 653 O O . ASP A 1 86 ? -2.833 8.746 10.042 1.00 95.19 86 ASP A O 1
ATOM 657 N N . ILE A 1 87 ? -1.648 6.913 10.565 1.00 94.12 87 ILE A N 1
ATOM 658 C CA . ILE A 1 87 ? -1.750 6.285 9.243 1.00 94.12 87 ILE A CA 1
ATOM 659 C C . ILE A 1 87 ? -3.203 5.912 8.914 1.00 94.12 87 ILE A C 1
ATOM 661 O O . ILE A 1 87 ? -3.683 6.204 7.817 1.00 94.12 87 ILE A O 1
ATOM 665 N N . ILE A 1 88 ? -3.931 5.311 9.861 1.00 93.31 88 ILE A N 1
ATOM 666 C CA . ILE A 1 88 ? -5.354 4.981 9.688 1.00 93.31 88 ILE A CA 1
ATOM 667 C C . ILE A 1 88 ? -6.184 6.245 9.432 1.00 93.31 88 ILE A C 1
ATOM 669 O O . ILE A 1 88 ? -7.001 6.271 8.508 1.00 93.31 88 ILE A O 1
ATOM 673 N N . ASN A 1 89 ? -5.952 7.308 10.203 1.00 93.00 89 ASN A N 1
ATOM 674 C CA . ASN A 1 89 ? -6.639 8.586 10.026 1.00 93.00 89 ASN A CA 1
ATOM 675 C C . ASN A 1 89 ? -6.333 9.196 8.659 1.00 93.00 89 ASN A C 1
ATOM 677 O O . ASN A 1 89 ? -7.256 9.599 7.955 1.00 93.00 89 ASN A O 1
ATOM 681 N N . LYS A 1 90 ? -5.070 9.157 8.228 1.00 92.06 90 LYS A N 1
ATOM 682 C CA . LYS A 1 90 ? -4.650 9.651 6.916 1.00 92.06 90 LYS A CA 1
ATOM 683 C C . LYS A 1 90 ? -5.386 8.962 5.761 1.00 92.06 90 LYS A C 1
ATOM 685 O O . LYS A 1 90 ? -5.842 9.638 4.837 1.00 92.06 90 LYS A O 1
ATOM 690 N N . PHE A 1 91 ? -5.556 7.637 5.818 1.00 90.31 91 PHE A N 1
ATOM 691 C CA . PHE A 1 91 ? -6.337 6.898 4.817 1.00 90.31 91 PHE A CA 1
ATOM 692 C C . PHE A 1 91 ? -7.813 7.312 4.791 1.00 90.31 91 PHE A C 1
ATOM 694 O O . PHE A 1 91 ? -8.407 7.420 3.711 1.00 90.31 91 PHE A O 1
ATOM 701 N N . ARG A 1 92 ? -8.402 7.551 5.967 1.00 87.75 92 ARG A N 1
ATOM 702 C CA . ARG A 1 92 ? -9.806 7.961 6.111 1.00 87.75 92 ARG A CA 1
ATOM 703 C C . ARG A 1 92 ? -10.044 9.385 5.619 1.00 87.75 92 ARG A C 1
ATOM 705 O O . ARG A 1 92 ? -10.970 9.608 4.843 1.00 87.75 92 ARG A O 1
ATOM 712 N N . GLU A 1 93 ? -9.182 10.327 5.990 1.00 88.88 93 GLU A N 1
ATOM 713 C CA . GLU A 1 93 ? -9.239 11.721 5.534 1.00 88.88 93 GLU A CA 1
ATOM 714 C C . GLU A 1 93 ? -9.201 11.806 4.006 1.00 88.88 93 GLU A C 1
ATOM 716 O O . GLU A 1 93 ? -10.045 12.464 3.392 1.00 88.88 93 GLU A O 1
ATOM 721 N N . ALA A 1 94 ? -8.297 11.055 3.373 1.00 83.50 94 ALA A N 1
ATOM 722 C CA . ALA A 1 94 ? -8.190 11.007 1.920 1.00 83.50 94 ALA A CA 1
ATOM 723 C C . ALA A 1 94 ? -9.439 10.436 1.234 1.00 83.50 94 ALA A C 1
ATOM 725 O O . ALA A 1 94 ? -9.652 10.698 0.060 1.00 83.50 94 ALA A O 1
ATOM 726 N N . LYS A 1 95 ? -10.300 9.679 1.927 1.00 77.31 95 LYS A N 1
ATOM 727 C CA . LYS A 1 95 ? -11.543 9.152 1.332 1.00 77.31 95 LYS A CA 1
ATOM 728 C C . LYS A 1 95 ? -12.590 10.249 1.146 1.00 77.31 95 LYS A C 1
ATOM 730 O O . LYS A 1 95 ? -13.428 10.158 0.253 1.00 77.31 95 LYS A O 1
ATOM 735 N N . SER A 1 96 ? -12.522 11.290 1.974 1.00 75.31 96 SER A N 1
ATOM 736 C CA . SER A 1 96 ? -13.438 12.431 1.940 1.00 75.31 96 SER A CA 1
ATOM 737 C C . SER A 1 96 ? -13.049 13.503 0.913 1.00 75.31 96 SER A C 1
ATOM 739 O O . SER A 1 96 ? -13.829 14.417 0.652 1.00 75.31 96 SER A O 1
ATOM 741 N N . CYS A 1 97 ? -11.864 13.388 0.305 1.00 78.50 97 CYS A N 1
ATOM 742 C CA . CYS A 1 97 ? -11.314 14.355 -0.638 1.00 78.50 97 CYS A CA 1
ATOM 743 C C . CYS A 1 97 ? -10.821 13.647 -1.909 1.00 78.50 97 CYS A C 1
ATOM 745 O O . CYS A 1 97 ? -10.307 12.538 -1.855 1.00 78.50 97 CYS A O 1
ATOM 747 N N . GLN A 1 98 ? -10.957 14.273 -3.075 1.00 76.12 98 GLN A N 1
ATOM 748 C CA . GLN A 1 98 ? -10.346 13.779 -4.311 1.00 76.12 98 GLN A CA 1
ATOM 749 C C . GLN A 1 98 ? -9.546 14.902 -4.947 1.00 76.12 98 GLN A C 1
ATOM 751 O O . GLN A 1 98 ? -10.080 15.987 -5.172 1.00 76.12 98 GLN A O 1
ATOM 756 N N . ILE A 1 99 ? -8.277 14.634 -5.253 1.00 85.69 99 ILE A N 1
ATOM 757 C CA . ILE A 1 99 ? -7.393 15.584 -5.928 1.00 85.69 99 ILE A CA 1
ATOM 758 C C . ILE A 1 99 ? -7.066 15.006 -7.308 1.00 85.69 99 ILE A C 1
ATOM 760 O O . ILE A 1 99 ? -6.241 14.097 -7.392 1.00 85.69 99 ILE A O 1
ATOM 764 N N . PRO A 1 100 ? -7.723 15.469 -8.390 1.00 87.00 100 PRO A N 1
ATOM 765 C CA . PRO A 1 100 ? -7.495 14.946 -9.734 1.00 87.00 100 PRO A CA 1
ATOM 766 C C . PRO A 1 100 ? -6.021 15.035 -10.162 1.00 87.00 100 PRO A C 1
ATOM 768 O O . PRO A 1 100 ? -5.339 15.983 -9.769 1.00 87.00 100 PRO A O 1
ATOM 771 N N . PRO A 1 101 ? -5.526 14.086 -10.979 1.00 88.75 101 PRO A N 1
ATOM 772 C CA . PRO A 1 101 ? -4.159 14.130 -11.490 1.00 88.75 101 PRO A CA 1
ATOM 773 C C . PRO A 1 101 ? -3.947 15.306 -12.457 1.00 88.75 101 PRO A C 1
ATOM 775 O O . PRO A 1 101 ? -4.893 15.784 -13.088 1.00 88.75 101 PRO A O 1
ATOM 778 N N . THR A 1 102 ? -2.695 15.731 -12.614 1.00 91.62 102 THR A N 1
ATOM 779 C CA . THR A 1 102 ? -2.277 16.798 -13.539 1.00 91.62 102 THR A CA 1
ATOM 780 C C . THR A 1 102 ? -1.270 16.276 -14.555 1.00 91.62 102 THR A C 1
ATOM 782 O O . THR A 1 102 ? -0.506 15.358 -14.266 1.00 91.62 102 THR A O 1
ATOM 785 N N . GLU A 1 103 ? -1.249 16.861 -15.751 1.00 91.94 103 GLU A N 1
ATOM 786 C CA . GLU A 1 103 ? -0.242 16.524 -16.760 1.00 91.94 103 GLU A CA 1
ATOM 787 C C . GLU A 1 103 ? 1.152 16.954 -16.288 1.00 91.94 103 GLU A C 1
ATOM 789 O O . GLU A 1 103 ? 1.329 18.056 -15.763 1.00 91.94 103 GLU A O 1
ATOM 794 N N . ALA A 1 104 ? 2.126 16.058 -16.432 1.00 88.44 104 ALA A N 1
ATOM 795 C CA . ALA A 1 104 ? 3.491 16.301 -15.994 1.00 88.44 104 ALA A CA 1
ATOM 796 C C . ALA A 1 104 ? 4.228 17.257 -16.953 1.00 88.44 104 ALA A C 1
ATOM 798 O O . ALA A 1 104 ? 4.091 17.127 -18.171 1.00 88.44 104 ALA A O 1
ATOM 799 N N . PRO A 1 105 ? 5.058 18.185 -16.443 1.00 85.38 105 PRO A N 1
ATOM 800 C CA . PRO A 1 105 ? 5.882 19.050 -17.291 1.00 85.38 105 PRO A CA 1
ATOM 801 C C . PRO A 1 105 ? 7.047 18.294 -17.952 1.00 85.38 105 PRO A C 1
ATOM 803 O O . PRO A 1 105 ? 7.568 18.733 -18.978 1.00 85.38 105 PRO A O 1
ATOM 806 N N . THR A 1 106 ? 7.473 17.178 -17.358 1.00 84.25 106 THR A N 1
ATOM 807 C CA . THR A 1 106 ? 8.559 16.308 -17.819 1.00 84.25 106 THR A CA 1
ATOM 808 C C . THR A 1 106 ? 8.158 14.841 -17.659 1.00 84.25 106 THR A C 1
ATOM 810 O O . THR A 1 106 ? 7.258 14.514 -16.886 1.00 84.25 106 THR A O 1
ATOM 813 N N . ASP A 1 107 ? 8.810 13.948 -18.409 1.00 82.62 107 ASP A N 1
ATOM 814 C CA . ASP A 1 107 ? 8.466 12.522 -18.445 1.00 82.62 107 ASP A CA 1
ATOM 815 C C . ASP A 1 107 ? 9.712 11.631 -18.294 1.00 82.62 107 ASP A C 1
ATOM 817 O O . ASP A 1 107 ? 10.187 11.019 -19.258 1.00 82.62 107 ASP A O 1
ATOM 821 N N . PRO A 1 108 ? 10.313 11.597 -17.092 1.00 83.25 108 PRO A N 1
ATOM 822 C CA . PRO A 1 108 ? 11.557 10.873 -16.875 1.00 83.25 108 PRO A CA 1
ATOM 823 C C . PRO A 1 108 ? 11.376 9.357 -17.025 1.00 83.25 108 PRO A C 1
ATOM 825 O O . PRO A 1 108 ? 12.311 8.673 -17.440 1.00 83.25 108 PRO A O 1
ATOM 828 N N . GLY A 1 109 ? 10.175 8.825 -16.747 1.00 80.50 109 GLY A N 1
ATOM 829 C CA . GLY A 1 109 ? 9.821 7.410 -16.931 1.00 80.50 109 GLY A CA 1
ATOM 830 C C . GLY A 1 109 ? 9.911 6.918 -18.379 1.00 80.50 109 GLY A C 1
ATOM 831 O O . GLY A 1 109 ? 9.769 5.720 -18.635 1.00 80.50 109 GLY A O 1
ATOM 832 N N . LYS A 1 110 ? 10.164 7.826 -19.327 1.00 85.19 110 LYS A N 1
ATOM 833 C CA . LYS A 1 110 ? 10.264 7.538 -20.757 1.00 85.19 110 LYS A CA 1
ATOM 834 C C . LYS A 1 110 ? 11.572 7.938 -21.415 1.00 85.19 110 LYS A C 1
ATOM 836 O O . LYS A 1 110 ? 11.647 7.998 -22.643 1.00 85.19 110 LYS A O 1
ATOM 841 N N . GLU A 1 111 ? 12.599 8.175 -20.609 1.00 85.69 111 GLU A N 1
ATOM 842 C CA . GLU A 1 111 ? 13.946 8.472 -21.089 1.00 85.69 111 GLU A CA 1
ATOM 843 C C . GLU A 1 111 ? 14.492 7.360 -21.999 1.00 85.69 111 GLU A C 1
ATOM 845 O O . GLU A 1 111 ? 15.083 7.643 -23.041 1.00 85.69 111 GLU A O 1
ATOM 850 N N . PHE A 1 112 ? 14.239 6.097 -21.646 1.00 86.19 112 PHE A N 1
ATOM 851 C CA . PHE A 1 112 ? 14.603 4.934 -22.448 1.00 86.19 112 PHE A CA 1
ATOM 852 C C . PHE A 1 112 ? 13.378 4.108 -22.820 1.00 86.19 112 PHE A C 1
ATOM 854 O O . PHE A 1 112 ? 12.394 4.067 -22.078 1.00 86.19 112 PHE A O 1
ATOM 861 N N . LYS A 1 113 ? 13.453 3.436 -23.974 1.00 89.06 113 LYS A N 1
ATOM 862 C CA . LYS A 1 113 ? 12.357 2.652 -24.547 1.00 89.06 113 LYS A CA 1
ATOM 863 C C . LYS A 1 113 ? 12.895 1.363 -25.164 1.00 89.06 113 LYS A C 1
ATOM 865 O O . LYS A 1 113 ? 13.911 1.400 -25.849 1.00 89.06 113 LYS A O 1
ATOM 870 N N . LEU A 1 114 ? 12.200 0.255 -24.933 1.00 88.06 114 LEU A N 1
ATOM 871 C CA . LEU A 1 114 ? 12.329 -0.993 -25.685 1.00 88.06 114 LEU A CA 1
ATOM 872 C C . LEU A 1 114 ? 10.995 -1.239 -26.378 1.00 88.06 114 LEU A C 1
ATOM 874 O O . LEU A 1 114 ? 9.955 -1.240 -25.713 1.00 88.06 114 LEU A O 1
ATOM 878 N N . LEU A 1 115 ? 11.018 -1.428 -27.694 1.00 91.25 115 LEU A N 1
ATOM 879 C CA . LEU A 1 115 ? 9.814 -1.583 -28.500 1.00 91.25 115 LEU A CA 1
ATOM 880 C C . LEU A 1 115 ? 9.815 -2.924 -29.224 1.00 91.25 115 LEU A C 1
ATOM 882 O O . LEU A 1 115 ? 10.845 -3.415 -29.678 1.00 91.25 115 LEU A O 1
ATOM 886 N N . GLY A 1 116 ? 8.629 -3.501 -29.379 1.00 88.94 116 GLY A N 1
ATOM 887 C CA . GLY A 1 116 ? 8.430 -4.641 -30.258 1.00 88.94 116 GLY A CA 1
ATOM 888 C C . GLY A 1 116 ? 9.334 -5.833 -29.916 1.00 88.94 116 GLY A C 1
ATOM 889 O O . GLY A 1 116 ? 9.284 -6.397 -28.819 1.00 88.94 116 GLY A O 1
ATOM 890 N N . ASP A 1 117 ? 10.168 -6.215 -30.880 1.00 90.81 117 ASP A N 1
ATOM 891 C CA . ASP A 1 117 ? 11.074 -7.355 -30.764 1.00 90.81 117 ASP A CA 1
ATOM 892 C C . ASP A 1 117 ? 12.284 -7.087 -29.855 1.00 90.81 117 ASP A C 1
ATOM 894 O O . ASP A 1 117 ? 12.904 -8.045 -29.400 1.00 90.81 117 ASP A O 1
ATOM 898 N N . GLU A 1 118 ? 12.574 -5.829 -29.504 1.00 87.75 118 GLU A N 1
ATOM 899 C CA . GLU A 1 118 ? 13.626 -5.474 -28.533 1.00 87.75 118 GLU A CA 1
ATOM 900 C C . GLU A 1 118 ? 13.288 -5.933 -27.106 1.00 87.75 118 GLU A C 1
ATOM 902 O O . GLU A 1 118 ? 14.153 -5.972 -26.231 1.00 87.75 118 GLU A O 1
ATOM 907 N N . ILE A 1 119 ? 12.020 -6.270 -26.854 1.00 89.81 119 ILE A N 1
ATOM 908 C CA . ILE A 1 119 ? 11.561 -6.729 -25.549 1.00 89.81 119 ILE A CA 1
ATOM 909 C C . ILE A 1 119 ? 11.908 -8.203 -25.363 1.00 89.81 119 ILE A C 1
ATOM 911 O O . ILE A 1 119 ? 11.300 -9.082 -25.976 1.00 89.81 119 ILE A O 1
ATOM 915 N N . ASP A 1 120 ? 12.818 -8.451 -24.427 1.00 88.94 120 ASP A N 1
ATOM 916 C CA . ASP A 1 120 ? 13.048 -9.760 -23.830 1.00 88.94 120 ASP A CA 1
ATOM 917 C C . ASP A 1 120 ? 12.975 -9.655 -22.301 1.00 88.94 120 ASP A C 1
ATOM 919 O O . ASP A 1 120 ? 13.941 -9.319 -21.613 1.00 88.94 120 ASP A O 1
ATOM 923 N N . LEU A 1 121 ? 11.799 -9.969 -21.756 1.00 89.69 121 LEU A N 1
ATOM 924 C CA . LEU A 1 121 ? 11.554 -10.014 -20.318 1.00 89.69 121 LEU A CA 1
ATOM 925 C C . LEU A 1 121 ? 12.382 -11.102 -19.603 1.00 89.69 121 LEU A C 1
ATOM 927 O O . LEU A 1 121 ? 12.550 -11.038 -18.385 1.00 89.69 121 LEU A O 1
ATOM 931 N N . THR A 1 122 ? 12.896 -12.107 -20.323 1.00 88.25 122 THR A N 1
ATOM 932 C CA . THR A 1 122 ? 13.692 -13.200 -19.741 1.00 88.25 122 THR A CA 1
ATOM 933 C C . THR A 1 122 ? 15.157 -12.831 -19.539 1.00 88.25 122 THR A C 1
ATOM 935 O O . THR A 1 122 ? 15.792 -13.368 -18.626 1.00 88.25 122 THR A O 1
ATOM 938 N N . ALA A 1 123 ? 15.659 -11.870 -20.320 1.00 85.19 123 ALA A N 1
ATOM 939 C CA . ALA A 1 123 ? 16.969 -11.255 -20.131 1.00 85.19 123 ALA A CA 1
ATOM 940 C C . ALA A 1 123 ? 17.019 -10.338 -18.900 1.00 85.19 123 ALA A C 1
ATOM 942 O O . ALA A 1 123 ? 18.099 -10.023 -18.397 1.00 85.19 123 ALA A O 1
ATOM 943 N N . LEU A 1 124 ? 15.860 -9.919 -18.389 1.00 84.56 124 LEU A N 1
ATOM 944 C CA . LEU A 1 124 ? 15.780 -9.082 -17.205 1.00 84.56 124 LEU A CA 1
ATOM 945 C C . LEU A 1 124 ? 16.141 -9.902 -15.948 1.00 84.56 124 LEU A C 1
ATOM 947 O O . LEU A 1 124 ? 15.715 -11.057 -15.813 1.00 84.56 124 LEU A O 1
ATOM 951 N N . PRO A 1 125 ? 16.887 -9.337 -14.980 1.00 83.25 125 PRO A N 1
ATOM 952 C CA . PRO A 1 125 ? 17.228 -9.977 -13.712 1.00 83.25 125 PRO A CA 1
ATOM 953 C C . PRO A 1 125 ? 16.026 -10.010 -12.750 1.00 83.25 125 PRO A C 1
ATOM 955 O O . PRO A 1 125 ? 16.106 -9.603 -11.594 1.00 83.25 125 PRO A O 1
ATOM 958 N N . VAL A 1 126 ? 14.892 -10.513 -13.240 1.00 88.56 126 VAL A N 1
ATOM 959 C CA . VAL A 1 126 ? 13.675 -10.734 -12.465 1.00 88.56 126 VAL A CA 1
ATOM 960 C C . VAL A 1 126 ? 13.946 -11.812 -11.415 1.00 88.56 126 VAL A C 1
ATOM 962 O O . VAL A 1 126 ? 14.400 -12.910 -11.776 1.00 88.56 126 VAL A O 1
ATOM 965 N N . PRO A 1 127 ? 13.676 -11.546 -10.129 1.00 88.31 127 PRO A N 1
ATOM 966 C CA . PRO A 1 127 ? 13.959 -12.504 -9.079 1.00 88.31 127 PRO A CA 1
ATOM 967 C C . PRO A 1 127 ? 12.946 -13.656 -9.079 1.00 88.31 127 PRO A C 1
ATOM 969 O O . PRO A 1 127 ? 11.756 -13.497 -9.370 1.00 88.31 127 PRO A O 1
ATOM 972 N N . LYS A 1 128 ? 13.435 -14.843 -8.715 1.00 90.88 128 LYS A N 1
ATOM 973 C CA . LYS A 1 128 ? 12.596 -15.910 -8.168 1.00 90.88 128 LYS A CA 1
ATOM 974 C C . LYS A 1 128 ? 12.577 -15.690 -6.656 1.00 90.88 128 LYS A C 1
ATOM 976 O O . LYS A 1 128 ? 13.640 -15.756 -6.047 1.00 90.88 128 LYS A O 1
ATOM 981 N N . LEU A 1 129 ? 11.420 -15.344 -6.096 1.00 91.50 129 LEU A N 1
ATOM 982 C CA . LEU A 1 129 ? 11.337 -14.793 -4.740 1.00 91.50 129 LEU A CA 1
ATOM 983 C C . LEU A 1 129 ? 11.453 -15.887 -3.677 1.00 91.50 129 LEU A C 1
ATOM 985 O O . LEU A 1 129 ? 12.191 -15.729 -2.712 1.00 91.50 129 LEU A O 1
ATOM 989 N N . HIS A 1 130 ? 10.803 -17.027 -3.908 1.00 92.56 130 HIS A N 1
ATOM 990 C CA . HIS A 1 130 ? 10.885 -18.208 -3.055 1.00 92.56 130 HIS A CA 1
ATOM 991 C C . HIS A 1 130 ? 11.396 -19.421 -3.831 1.00 92.56 130 HIS A C 1
ATOM 993 O O . HIS A 1 130 ? 11.197 -19.547 -5.043 1.00 92.56 130 HIS A O 1
ATOM 999 N N . ALA A 1 131 ? 12.027 -20.358 -3.116 1.00 91.62 131 ALA A N 1
ATOM 1000 C CA . ALA A 1 131 ? 12.568 -21.585 -3.702 1.00 91.62 131 ALA A CA 1
ATOM 1001 C C . ALA A 1 131 ? 11.504 -22.377 -4.485 1.00 91.62 131 ALA A C 1
ATOM 1003 O O . ALA A 1 131 ? 11.785 -22.849 -5.591 1.00 91.62 131 ALA A O 1
ATOM 1004 N N . ASP A 1 132 ? 10.279 -22.421 -3.960 1.00 94.50 132 ASP A N 1
ATOM 1005 C CA . ASP A 1 132 ? 9.164 -23.207 -4.497 1.00 94.50 132 ASP A CA 1
ATOM 1006 C C . ASP A 1 132 ? 8.220 -22.412 -5.412 1.00 94.50 132 ASP A C 1
ATOM 1008 O O . ASP A 1 132 ? 7.225 -22.954 -5.895 1.00 94.50 132 ASP A O 1
ATOM 1012 N N . ASP A 1 133 ? 8.527 -21.142 -5.709 1.00 95.50 133 ASP A N 1
ATOM 1013 C CA . ASP A 1 133 ? 7.729 -20.375 -6.665 1.00 95.50 1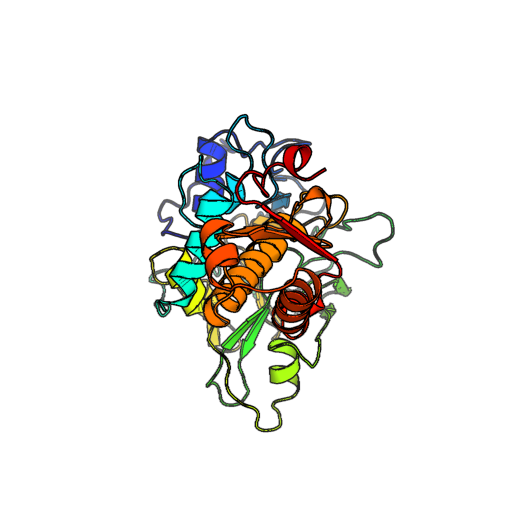33 ASP A CA 1
ATOM 1014 C C . ASP A 1 133 ? 7.711 -21.070 -8.037 1.00 95.50 133 ASP A C 1
ATOM 1016 O O . ASP A 1 133 ? 8.731 -21.570 -8.529 1.00 95.50 133 ASP A O 1
ATOM 1020 N N . GLY A 1 134 ? 6.556 -21.035 -8.708 1.00 93.12 134 GLY A N 1
ATOM 1021 C CA . GLY A 1 134 ? 6.390 -21.588 -10.059 1.00 93.12 134 GLY A CA 1
ATOM 1022 C C . GLY A 1 134 ? 7.209 -20.868 -11.140 1.00 93.12 134 GLY A C 1
ATOM 1023 O O . GLY A 1 134 ? 7.286 -21.342 -12.270 1.00 93.12 134 GLY A O 1
ATOM 1024 N N . GLY A 1 135 ? 7.827 -19.729 -10.811 1.00 93.38 135 GLY A N 1
ATOM 1025 C CA . GLY A 1 135 ? 8.686 -18.954 -11.703 1.00 93.38 135 GLY A CA 1
ATOM 1026 C C . GLY A 1 135 ? 9.052 -17.593 -11.117 1.00 93.38 135 GLY A C 1
ATOM 1027 O O . GLY A 1 135 ? 8.882 -17.347 -9.926 1.00 93.38 135 GLY A O 1
ATOM 1028 N N . LYS A 1 136 ? 9.607 -16.721 -11.959 1.00 94.00 136 LYS A N 1
ATOM 1029 C CA . LYS A 1 136 ? 10.097 -15.395 -11.560 1.00 94.00 136 LYS A CA 1
ATOM 1030 C C . LYS A 1 136 ? 8.953 -14.386 -11.516 1.00 94.00 136 LYS A C 1
ATOM 1032 O O . LYS A 1 136 ? 8.158 -14.341 -12.453 1.00 94.00 136 LYS A O 1
ATOM 1037 N N . PHE A 1 137 ? 8.887 -13.557 -10.480 1.00 94.19 137 PHE A N 1
ATOM 1038 C CA . PHE A 1 137 ? 7.851 -12.532 -10.353 1.00 94.19 137 PHE A CA 1
ATOM 1039 C C . PHE A 1 137 ? 8.408 -11.160 -10.715 1.00 94.19 137 PHE A C 1
ATOM 1041 O O . PHE A 1 137 ? 9.293 -10.647 -10.038 1.00 94.19 137 PHE A O 1
ATOM 1048 N N . LEU A 1 138 ? 7.875 -10.574 -11.789 1.00 91.50 138 LEU A N 1
ATOM 1049 C CA . LEU A 1 138 ? 8.255 -9.229 -12.224 1.00 91.50 138 LEU A CA 1
ATOM 1050 C C . LEU A 1 138 ? 7.445 -8.161 -11.499 1.00 91.50 138 LEU A C 1
ATOM 1052 O O . LEU A 1 138 ? 7.990 -7.137 -11.109 1.00 91.50 138 LEU A O 1
ATOM 1056 N N . GLN A 1 139 ? 6.149 -8.413 -11.318 1.00 91.25 139 GLN A N 1
ATOM 1057 C CA . GLN A 1 139 ? 5.262 -7.499 -10.620 1.00 91.25 139 GLN A CA 1
ATOM 1058 C C . GLN A 1 139 ? 4.917 -8.080 -9.253 1.00 91.25 139 GLN A C 1
ATOM 1060 O O . GLN A 1 139 ? 4.127 -9.024 -9.171 1.00 91.25 139 GLN A O 1
ATOM 1065 N N . THR A 1 140 ? 5.491 -7.507 -8.199 1.00 92.50 140 THR A N 1
ATOM 1066 C CA . THR A 1 140 ? 5.063 -7.724 -6.806 1.00 92.50 140 THR A CA 1
ATOM 1067 C C . THR A 1 140 ? 4.830 -6.431 -6.038 1.00 92.50 140 THR A C 1
ATOM 1069 O O . THR A 1 140 ? 4.073 -6.449 -5.073 1.00 92.50 140 THR A O 1
ATOM 1072 N N . PHE A 1 141 ? 5.396 -5.310 -6.490 1.00 91.06 141 PHE A N 1
ATOM 1073 C CA . PHE A 1 141 ? 5.180 -3.994 -5.901 1.00 91.06 141 PHE A CA 1
ATOM 1074 C C . PHE A 1 141 ? 4.976 -2.944 -7.000 1.00 91.06 141 PHE A C 1
ATOM 1076 O O . PHE A 1 141 ? 5.908 -2.322 -7.499 1.00 91.06 141 PHE A O 1
ATOM 1083 N N . GLY A 1 142 ? 3.726 -2.762 -7.408 1.00 88.50 142 GLY A N 1
ATOM 1084 C CA . GLY A 1 142 ? 3.367 -1.878 -8.509 1.00 88.50 142 GLY A CA 1
ATOM 1085 C C . GLY A 1 142 ? 1.910 -2.051 -8.905 1.00 88.50 142 GLY A C 1
ATOM 1086 O O . GLY A 1 142 ? 1.151 -2.771 -8.253 1.00 88.50 142 GLY A O 1
ATOM 1087 N N . MET A 1 143 ? 1.500 -1.366 -9.970 1.00 89.06 143 MET A N 1
ATOM 1088 C CA . MET A 1 143 ? 0.093 -1.278 -10.355 1.00 89.06 143 MET A CA 1
ATOM 1089 C C . MET A 1 143 ? -0.114 -1.693 -11.808 1.00 89.06 143 MET A C 1
ATOM 1091 O O . MET A 1 143 ? 0.623 -1.290 -12.703 1.00 89.06 143 MET A O 1
ATOM 1095 N N . TYR A 1 144 ? -1.170 -2.463 -12.038 1.00 90.00 144 TYR A N 1
ATOM 1096 C CA . TYR A 1 144 ? -1.826 -2.566 -13.328 1.00 90.00 144 TYR A CA 1
ATOM 1097 C C . TYR A 1 144 ? -2.719 -1.351 -13.524 1.00 90.00 144 TYR A C 1
ATOM 1099 O O . TYR A 1 144 ? -3.569 -1.061 -12.679 1.00 90.00 144 TYR A O 1
ATOM 1107 N N . ILE A 1 145 ? -2.546 -0.681 -14.659 1.00 90.75 145 ILE A N 1
ATOM 1108 C CA . ILE A 1 145 ? -3.381 0.438 -15.079 1.00 90.75 145 ILE A CA 1
ATOM 1109 C C . ILE A 1 145 ? -4.157 -0.017 -16.308 1.00 90.75 145 ILE A C 1
ATOM 1111 O O . ILE A 1 145 ? -3.574 -0.288 -17.356 1.00 90.75 145 ILE A O 1
ATOM 1115 N N . VAL A 1 146 ? -5.473 -0.147 -16.162 1.00 88.38 146 VAL A N 1
ATOM 1116 C CA . VAL A 1 146 ? -6.361 -0.582 -17.245 1.00 88.38 146 VAL A CA 1
ATOM 1117 C C . VAL A 1 146 ? -7.487 0.422 -17.435 1.00 88.38 146 VAL A C 1
ATOM 1119 O O . VAL A 1 146 ? -8.011 0.974 -16.468 1.00 88.38 146 VAL A O 1
ATOM 1122 N N . GLN A 1 147 ? -7.871 0.651 -18.686 1.00 87.25 147 GLN A N 1
ATOM 1123 C CA . GLN A 1 147 ? -8.959 1.551 -19.042 1.00 87.25 147 GLN A CA 1
ATOM 1124 C C . GLN A 1 147 ? -10.154 0.750 -19.566 1.00 87.25 147 GLN A C 1
ATOM 1126 O O . GLN A 1 147 ? -10.005 -0.234 -20.290 1.00 87.25 147 GLN A O 1
ATOM 1131 N N . SER A 1 148 ? -11.347 1.170 -19.159 1.00 85.31 148 SER A N 1
ATOM 1132 C CA . SER A 1 148 ? -12.618 0.681 -19.704 1.00 85.31 148 SER A CA 1
ATOM 1133 C C . SER A 1 148 ? -12.727 0.949 -21.216 1.00 85.31 148 SER A C 1
ATOM 1135 O O . SER A 1 148 ? -12.232 1.975 -21.679 1.00 85.31 148 SER A O 1
ATOM 1137 N N . PRO A 1 149 ? -13.413 0.089 -21.999 1.00 83.62 149 PRO A N 1
ATOM 1138 C CA . PRO A 1 149 ? -13.536 0.271 -23.452 1.00 83.62 149 PRO A CA 1
ATOM 1139 C C . PRO A 1 149 ? -14.196 1.588 -23.892 1.00 83.62 149 PRO A C 1
ATOM 1141 O O . PRO A 1 149 ? -13.964 2.045 -25.007 1.00 83.62 149 PRO A O 1
ATOM 1144 N N . ASP A 1 150 ? -15.025 2.195 -23.035 1.00 82.50 150 ASP A N 1
ATOM 1145 C CA . ASP A 1 150 ? -15.676 3.487 -23.291 1.00 82.50 150 ASP A CA 1
ATOM 1146 C C . ASP A 1 150 ? -14.818 4.698 -22.866 1.00 82.50 150 ASP A C 1
ATOM 1148 O O . ASP A 1 150 ? -15.265 5.840 -22.967 1.00 82.50 150 ASP A O 1
ATOM 1152 N N . ASN A 1 151 ? -13.587 4.455 -22.402 1.00 83.62 151 ASN A N 1
ATOM 1153 C CA . ASN A 1 151 ? -12.613 5.430 -21.909 1.00 83.62 151 ASN A CA 1
ATOM 1154 C C . ASN A 1 151 ? -13.049 6.245 -20.682 1.00 83.62 151 ASN A C 1
ATOM 1156 O O . ASN A 1 151 ? -12.350 7.183 -20.297 1.00 83.62 151 ASN A O 1
ATOM 1160 N N . THR A 1 152 ? -14.165 5.903 -20.032 1.00 82.56 152 THR A N 1
ATOM 1161 C CA . THR A 1 152 ? -14.719 6.729 -18.945 1.00 82.56 152 THR A CA 1
ATOM 1162 C C . THR A 1 152 ? -14.193 6.384 -17.557 1.00 82.56 152 THR A C 1
ATOM 1164 O O . THR A 1 152 ? -14.385 7.152 -16.615 1.00 82.56 152 THR A O 1
ATOM 1167 N N . TRP A 1 153 ? -13.525 5.243 -17.426 1.00 82.88 153 TRP A N 1
ATOM 1168 C CA . TRP A 1 153 ? -12.965 4.751 -16.173 1.00 82.88 153 TRP A CA 1
ATOM 1169 C C . TRP A 1 153 ? -11.566 4.179 -16.388 1.00 82.88 153 TRP A C 1
ATOM 1171 O O . TRP A 1 153 ? -11.367 3.346 -17.279 1.00 82.88 153 TRP A O 1
ATOM 1181 N N . VAL A 1 154 ? -10.621 4.615 -15.553 1.00 86.06 154 VAL A N 1
ATOM 1182 C CA . VAL A 1 154 ? -9.266 4.070 -15.456 1.00 86.06 154 VAL A CA 1
ATOM 1183 C C . VAL A 1 154 ? -9.116 3.456 -14.069 1.00 86.06 154 VAL A C 1
ATOM 1185 O O . VAL A 1 154 ? -9.278 4.141 -13.064 1.00 86.06 154 VAL A O 1
ATOM 1188 N N . ASN A 1 155 ? -8.810 2.163 -14.015 1.00 86.50 155 ASN A N 1
ATOM 1189 C CA . ASN A 1 155 ? -8.558 1.460 -12.768 1.00 86.50 155 ASN A CA 1
ATOM 1190 C C . ASN A 1 155 ? -7.061 1.284 -12.556 1.00 86.50 155 ASN A C 1
ATOM 1192 O O . ASN A 1 155 ? -6.368 0.766 -13.434 1.00 86.50 155 ASN A O 1
ATOM 1196 N N . TRP A 1 156 ? -6.584 1.664 -11.373 1.00 88.50 156 TRP A N 1
ATOM 1197 C CA . TRP A 1 156 ? -5.254 1.295 -10.907 1.00 88.50 156 TRP A CA 1
ATOM 1198 C C . TRP A 1 156 ? -5.407 0.211 -9.845 1.00 88.50 156 TRP A C 1
ATOM 1200 O O . TRP A 1 156 ? -6.093 0.391 -8.840 1.00 88.50 156 TRP A O 1
ATOM 1210 N N . SER A 1 157 ? -4.801 -0.950 -10.070 1.00 86.00 157 SER A N 1
ATOM 1211 C CA . SER A 1 157 ? -4.933 -2.095 -9.169 1.00 86.00 157 SER A CA 1
ATOM 1212 C C . SER A 1 157 ? -3.607 -2.800 -8.967 1.00 86.00 157 SER A C 1
ATOM 1214 O O . SER A 1 157 ? -2.820 -2.955 -9.893 1.00 86.00 157 SER A O 1
ATOM 1216 N N . ILE A 1 158 ? -3.359 -3.262 -7.748 1.00 88.62 158 ILE A N 1
ATOM 1217 C CA . ILE A 1 158 ? -2.194 -4.091 -7.459 1.00 88.62 158 ILE A CA 1
ATOM 1218 C C . ILE A 1 158 ? -2.589 -5.541 -7.742 1.00 88.62 158 ILE A C 1
ATOM 1220 O O . ILE A 1 158 ? -3.509 -6.085 -7.128 1.00 88.62 158 ILE A O 1
ATOM 1224 N N . THR A 1 159 ? -1.902 -6.169 -8.690 1.00 88.56 159 THR A N 1
ATOM 1225 C CA . THR A 1 159 ? -1.983 -7.611 -8.935 1.00 88.56 159 THR A CA 1
ATOM 1226 C C . THR A 1 159 ? -0.600 -8.123 -9.304 1.00 88.56 159 THR A C 1
ATOM 1228 O O . THR A 1 159 ? 0.131 -7.482 -10.061 1.00 88.56 159 THR A O 1
ATOM 1231 N N . ARG A 1 160 ? -0.218 -9.266 -8.732 1.00 92.50 160 ARG A N 1
ATOM 1232 C CA . ARG A 1 160 ? 1.096 -9.863 -8.978 1.00 92.50 160 ARG A CA 1
ATOM 1233 C C . ARG A 1 160 ? 1.163 -10.470 -10.369 1.00 92.50 160 ARG A C 1
ATOM 1235 O O . ARG A 1 160 ? 0.146 -10.938 -10.878 1.00 92.50 160 ARG A O 1
ATOM 1242 N N . SER A 1 161 ? 2.349 -10.534 -10.964 1.00 93.25 161 SER A N 1
ATOM 1243 C CA . SER A 1 161 ? 2.524 -11.245 -12.232 1.00 93.25 161 SER A CA 1
ATOM 1244 C C . SER A 1 161 ? 3.835 -11.997 -12.345 1.00 93.25 161 SER A C 1
ATOM 1246 O O . SER A 1 161 ? 4.914 -11.467 -12.070 1.00 93.25 161 SER A O 1
ATOM 1248 N N . ILE A 1 162 ? 3.697 -13.249 -12.777 1.00 95.25 162 ILE A N 1
ATOM 1249 C CA . ILE A 1 162 ? 4.790 -14.161 -13.080 1.00 95.25 162 ILE A CA 1
ATOM 1250 C C . ILE A 1 162 ? 5.238 -13.954 -14.526 1.00 95.25 162 ILE A C 1
ATOM 1252 O O . ILE A 1 162 ? 4.422 -13.750 -15.429 1.00 95.25 162 ILE A O 1
ATOM 1256 N N . LEU A 1 163 ? 6.545 -14.018 -14.734 1.00 93.75 163 LEU A N 1
ATOM 1257 C CA . LEU A 1 163 ? 7.158 -14.034 -16.048 1.00 93.75 163 LEU A CA 1
ATOM 1258 C C . LEU A 1 163 ? 6.746 -15.297 -16.814 1.00 93.75 163 LEU A C 1
ATOM 1260 O O . LEU A 1 163 ? 6.862 -16.408 -16.295 1.00 93.75 163 LEU A O 1
ATOM 1264 N N . HIS A 1 164 ? 6.317 -15.133 -18.063 1.00 93.75 164 HIS A N 1
ATOM 1265 C CA . HIS A 1 164 ? 5.956 -16.232 -18.951 1.00 93.75 164 HIS A CA 1
ATOM 1266 C C . HIS A 1 164 ? 6.549 -15.996 -20.344 1.00 93.75 164 HIS A C 1
ATOM 1268 O O . HIS A 1 164 ? 5.861 -15.541 -21.246 1.00 93.75 164 HIS A O 1
ATOM 1274 N N . GLY A 1 165 ? 7.835 -16.289 -20.534 1.00 92.12 165 GLY A N 1
ATOM 1275 C CA . GLY A 1 165 ? 8.532 -16.058 -21.806 1.00 92.12 165 GLY A CA 1
ATOM 1276 C C . GLY A 1 165 ? 8.933 -14.597 -22.038 1.00 92.12 165 GLY A C 1
ATOM 1277 O O . GLY A 1 165 ? 8.820 -13.759 -21.147 1.00 92.12 165 GLY A O 1
ATOM 1278 N N . GLU A 1 166 ? 9.426 -14.301 -23.241 1.00 91.75 166 GLU A N 1
ATOM 1279 C CA . GLU A 1 166 ? 10.075 -13.021 -23.572 1.00 91.75 166 GLU A CA 1
ATOM 1280 C C . GLU A 1 166 ? 9.123 -11.819 -23.552 1.00 91.75 166 GLU A C 1
ATOM 1282 O O . GLU A 1 166 ? 9.557 -10.704 -23.295 1.00 91.75 166 GLU A O 1
ATOM 1287 N N . ARG A 1 167 ? 7.830 -12.017 -23.839 1.00 92.31 167 ARG A N 1
ATOM 1288 C CA . ARG A 1 167 ? 6.865 -10.918 -24.058 1.00 92.31 167 ARG A CA 1
ATOM 1289 C C . ARG A 1 167 ? 5.517 -11.138 -23.372 1.00 92.31 167 ARG A C 1
ATOM 1291 O O . ARG A 1 167 ? 4.536 -10.485 -23.716 1.00 92.31 167 ARG A O 1
ATOM 1298 N N . SER A 1 168 ? 5.446 -12.050 -22.403 1.00 91.06 168 SER A N 1
ATOM 1299 C CA . SER A 1 168 ? 4.206 -12.305 -21.666 1.00 91.06 168 SER A CA 1
ATOM 1300 C C . SER A 1 168 ? 4.402 -12.389 -20.160 1.00 91.06 168 SER A C 1
ATOM 1302 O O . SER A 1 168 ? 5.387 -12.913 -19.641 1.00 91.06 168 SER A O 1
ATOM 1304 N N . LEU A 1 169 ? 3.394 -11.873 -19.461 1.00 92.12 169 LEU A N 1
ATOM 1305 C CA . LEU A 1 169 ? 3.214 -11.961 -18.022 1.00 92.12 169 LEU A CA 1
ATOM 1306 C C . LEU A 1 169 ? 1.880 -12.646 -17.743 1.00 92.12 169 LEU A C 1
ATOM 1308 O O . LEU A 1 169 ? 0.911 -12.456 -18.480 1.00 92.12 169 LEU A O 1
ATOM 1312 N N . VAL A 1 170 ? 1.818 -13.417 -16.663 1.00 91.94 170 VAL A N 1
ATOM 1313 C CA . VAL A 1 170 ? 0.585 -14.068 -16.216 1.00 91.94 170 VAL A CA 1
ATOM 1314 C C . VAL A 1 170 ? 0.262 -13.597 -14.802 1.00 91.94 170 VAL A C 1
ATOM 1316 O O . VAL A 1 170 ? 1.085 -13.677 -13.897 1.00 91.94 170 VAL A O 1
ATOM 1319 N N . GLY A 1 171 ? -0.955 -13.105 -14.599 1.00 91.00 171 GLY A N 1
ATOM 1320 C CA . GLY A 1 171 ? -1.414 -12.590 -13.312 1.00 91.00 171 GLY A CA 1
ATOM 1321 C C . GLY A 1 171 ? -2.891 -12.902 -13.079 1.00 91.00 171 GLY A C 1
ATOM 1322 O O . GLY A 1 171 ? -3.634 -13.155 -14.036 1.00 91.00 171 GLY A O 1
ATOM 1323 N N . PRO A 1 172 ? -3.349 -12.917 -11.818 1.00 89.62 172 PRO A N 1
ATOM 1324 C CA . PRO A 1 172 ? -4.743 -13.174 -11.516 1.00 89.62 172 PRO A CA 1
ATOM 1325 C C . PRO A 1 172 ? -5.617 -11.993 -11.951 1.00 89.62 172 PRO A C 1
ATOM 1327 O O . PRO A 1 172 ? -5.391 -10.844 -11.574 1.00 89.62 172 PRO A O 1
ATOM 1330 N N . MET A 1 173 ? -6.669 -12.317 -12.701 1.00 85.75 173 MET A N 1
ATOM 1331 C CA . MET A 1 173 ? -7.714 -11.387 -13.131 1.00 85.75 173 MET A CA 1
ATOM 1332 C C . MET A 1 173 ? -9.026 -11.789 -12.460 1.00 85.75 173 MET A C 1
ATOM 1334 O O . MET A 1 173 ? -9.851 -12.482 -13.053 1.00 85.75 173 MET A O 1
ATOM 1338 N N . ILE A 1 174 ? -9.178 -11.429 -11.184 1.00 84.06 174 ILE A N 1
ATOM 1339 C CA . ILE A 1 174 ? -10.310 -11.869 -10.357 1.00 84.06 174 ILE A CA 1
ATOM 1340 C C . ILE A 1 174 ? -11.594 -11.176 -10.845 1.00 84.06 174 ILE A C 1
ATOM 1342 O O . ILE A 1 174 ? -11.684 -9.955 -10.712 1.00 84.06 174 ILE A O 1
ATOM 1346 N N . PRO A 1 175 ? -12.614 -11.914 -11.331 1.00 79.50 175 PRO A N 1
ATOM 1347 C CA . PRO A 1 175 ? -13.818 -11.332 -11.938 1.00 79.50 175 PRO A CA 1
ATOM 1348 C C . PRO A 1 175 ? -14.544 -10.289 -11.084 1.00 79.50 175 PRO A C 1
ATOM 1350 O O . PRO A 1 175 ? -15.049 -9.302 -11.599 1.00 79.50 175 PRO A O 1
ATOM 1353 N N . ARG A 1 176 ? -14.573 -10.486 -9.760 1.00 77.19 176 ARG A N 1
ATOM 1354 C CA . ARG A 1 176 ? -15.263 -9.589 -8.816 1.00 77.19 176 ARG A CA 1
ATOM 1355 C C . ARG A 1 176 ? -14.463 -8.333 -8.438 1.00 77.19 176 ARG A C 1
ATOM 1357 O O . ARG A 1 176 ? -14.925 -7.550 -7.614 1.00 77.19 176 ARG A O 1
ATOM 1364 N N . LYS A 1 177 ? -13.244 -8.156 -8.954 1.00 81.00 177 LYS A N 1
ATOM 1365 C CA . LYS A 1 177 ? -12.401 -6.970 -8.713 1.00 81.00 177 LYS A CA 1
ATOM 1366 C C . LYS A 1 177 ? -12.430 -6.063 -9.945 1.00 81.00 177 LYS A C 1
ATOM 1368 O O . LYS A 1 177 ? -12.676 -6.545 -11.043 1.00 81.00 177 LYS A O 1
ATOM 1373 N N . ASN A 1 178 ? -12.123 -4.776 -9.771 1.00 82.69 178 ASN A N 1
ATOM 1374 C CA . ASN A 1 178 ? -12.198 -3.753 -10.824 1.00 82.69 178 ASN A CA 1
ATOM 1375 C C . ASN A 1 178 ? -11.503 -4.162 -12.135 1.00 82.69 178 ASN A C 1
ATOM 1377 O O . ASN A 1 178 ? -12.110 -4.069 -13.194 1.00 82.69 178 ASN A O 1
ATOM 1381 N N . ILE A 1 179 ? -10.286 -4.711 -12.066 1.00 83.31 179 ILE A N 1
ATOM 1382 C CA . ILE A 1 179 ? -9.559 -5.215 -13.242 1.00 83.31 179 ILE A CA 1
ATOM 1383 C C . ILE A 1 179 ? -10.289 -6.364 -13.965 1.00 83.31 179 ILE A C 1
ATOM 1385 O O . ILE A 1 179 ? -10.331 -6.408 -15.194 1.00 83.31 179 ILE A O 1
ATOM 1389 N N . GLY A 1 180 ? -10.910 -7.281 -13.215 1.00 82.00 180 GLY A N 1
ATOM 1390 C CA . GLY A 1 180 ? -11.711 -8.374 -13.768 1.00 82.00 180 GLY A CA 1
ATOM 1391 C C . GLY A 1 180 ? -13.041 -7.889 -14.335 1.00 82.00 180 GLY A C 1
ATOM 1392 O O . GLY A 1 180 ? -13.449 -8.363 -15.392 1.00 82.00 180 GLY A O 1
ATOM 1393 N N . LEU A 1 181 ? -13.662 -6.899 -13.689 1.00 79.38 181 LEU A N 1
ATOM 1394 C CA . LEU A 1 181 ? -14.843 -6.210 -14.198 1.00 79.38 181 LEU A CA 1
ATOM 1395 C C . LEU A 1 181 ? -14.519 -5.515 -15.519 1.00 79.38 181 LEU A C 1
ATOM 1397 O O . LEU A 1 181 ? -15.189 -5.792 -16.497 1.00 79.38 181 LEU A O 1
ATOM 1401 N N . ILE A 1 182 ? -13.459 -4.706 -15.607 1.00 79.50 182 ILE A N 1
ATOM 1402 C CA . ILE A 1 182 ? -13.050 -4.041 -16.859 1.00 79.50 182 ILE A CA 1
ATOM 1403 C C . ILE A 1 182 ? -12.779 -5.058 -17.970 1.00 79.50 182 ILE A C 1
ATOM 1405 O O . ILE A 1 182 ? -13.247 -4.874 -19.091 1.00 79.50 182 ILE A O 1
ATOM 1409 N N . ARG A 1 183 ? -12.116 -6.178 -17.653 1.00 76.19 183 ARG A N 1
ATOM 1410 C CA . ARG A 1 183 ? -11.932 -7.292 -18.597 1.00 76.19 183 ARG A CA 1
ATOM 1411 C C . ARG A 1 183 ? -13.263 -7.883 -19.086 1.00 76.19 183 ARG A C 1
ATOM 1413 O O . ARG A 1 183 ? -13.333 -8.354 -20.216 1.00 76.19 183 ARG A O 1
ATOM 1420 N N . GLN A 1 184 ? -14.297 -7.890 -18.245 1.00 70.81 184 GLN A N 1
ATOM 1421 C CA . GLN A 1 184 ? -15.643 -8.373 -18.569 1.00 70.81 184 GLN A CA 1
ATOM 1422 C C . GLN A 1 184 ? -16.554 -7.303 -19.197 1.00 70.81 184 GLN A C 1
ATOM 1424 O O . GLN A 1 184 ? -17.486 -7.672 -19.909 1.00 70.81 184 GLN A O 1
ATOM 1429 N N . ILE A 1 185 ? -16.282 -6.005 -18.991 1.00 59.25 185 ILE A N 1
ATOM 1430 C CA . ILE A 1 185 ? -17.076 -4.830 -19.421 1.00 59.25 185 ILE A CA 1
ATOM 1431 C C . ILE A 1 185 ? -17.076 -4.609 -20.955 1.00 59.25 185 ILE A C 1
ATOM 1433 O O . ILE A 1 185 ? -17.541 -3.602 -21.476 1.00 59.25 185 ILE A O 1
ATOM 1437 N N . GLY A 1 186 ? -16.811 -5.661 -21.731 1.00 47.03 186 GLY A N 1
ATOM 1438 C CA . GLY A 1 186 ? -17.564 -5.864 -22.977 1.00 47.03 186 GLY A CA 1
ATOM 1439 C C . GLY A 1 186 ? -19.103 -5.876 -22.787 1.00 47.03 186 GLY A C 1
ATOM 1440 O O . GLY A 1 186 ? -19.826 -6.031 -23.767 1.00 47.03 186 GLY A O 1
ATOM 1441 N N . MET A 1 187 ? -19.613 -5.716 -21.553 1.00 28.77 187 MET A N 1
ATOM 1442 C CA . MET A 1 187 ? -21.015 -5.536 -21.156 1.00 28.77 187 MET A CA 1
ATOM 1443 C C . MET A 1 187 ? -21.157 -4.405 -20.099 1.00 28.77 187 MET A C 1
ATOM 1445 O O . MET A 1 187 ? -20.259 -4.222 -19.280 1.00 28.77 187 MET A O 1
ATOM 1449 N N . PRO A 1 188 ? -22.267 -3.644 -20.062 1.00 30.25 188 PRO A N 1
ATOM 1450 C CA . PRO A 1 188 ? -22.389 -2.434 -19.237 1.00 30.25 188 PRO A CA 1
ATOM 1451 C C . PRO A 1 188 ? -22.551 -2.742 -17.734 1.00 30.25 188 PRO A C 1
ATOM 1453 O O . PRO A 1 188 ? -23.547 -3.338 -17.327 1.00 30.25 188 PRO A O 1
ATOM 1456 N N . LEU A 1 189 ? -21.606 -2.291 -16.898 1.00 37.38 189 LEU A N 1
ATOM 1457 C CA . LEU A 1 189 ? -21.663 -2.357 -15.425 1.00 37.38 189 LEU A CA 1
ATOM 1458 C C . LEU A 1 189 ? -21.377 -0.975 -14.791 1.00 37.38 189 LEU A C 1
ATOM 1460 O O . LEU A 1 189 ? -20.791 -0.118 -15.457 1.00 37.38 189 LEU A O 1
ATOM 1464 N N . PRO A 1 190 ? -21.792 -0.726 -13.529 1.00 45.03 190 PRO A N 1
ATOM 1465 C CA . PRO A 1 190 ? -21.639 0.575 -12.872 1.00 45.03 190 PRO A CA 1
ATOM 1466 C C . PRO A 1 190 ? -20.177 1.025 -12.750 1.00 45.03 190 PRO A C 1
ATOM 1468 O O . PRO A 1 190 ? -19.287 0.220 -12.479 1.00 45.03 190 PRO A O 1
ATOM 1471 N N . LYS A 1 191 ? -19.952 2.331 -12.929 1.00 54.19 191 LYS A N 1
ATOM 1472 C CA . LYS A 1 191 ? -18.628 2.970 -12.969 1.00 54.19 191 LYS A CA 1
ATOM 1473 C C . LYS A 1 191 ? -18.007 3.076 -11.572 1.00 54.19 191 LYS A C 1
ATOM 1475 O O . LYS A 1 191 ? -18.701 3.394 -10.608 1.00 54.19 191 LYS A O 1
ATOM 1480 N N . GLY A 1 192 ? -16.704 2.809 -11.480 1.00 59.41 192 GLY A N 1
ATOM 1481 C CA . GLY A 1 192 ? -15.915 2.933 -10.253 1.00 59.41 192 GLY A CA 1
ATOM 1482 C C . GLY A 1 192 ? -15.321 4.330 -10.042 1.00 59.41 192 GLY A C 1
ATOM 1483 O O . GLY A 1 192 ? -15.385 5.194 -10.914 1.00 59.41 192 GLY A O 1
ATOM 1484 N N . VAL A 1 193 ? -14.719 4.534 -8.870 1.00 64.25 193 VAL A N 1
ATOM 1485 C CA . VAL A 1 193 ? -13.907 5.714 -8.528 1.00 64.25 193 VAL A CA 1
ATOM 1486 C C . VAL A 1 193 ? -12.497 5.544 -9.109 1.00 64.25 193 VAL A C 1
ATOM 1488 O O . VAL A 1 193 ? -11.946 4.449 -9.039 1.00 64.25 193 VAL A O 1
ATOM 1491 N N . ASN A 1 194 ? -11.909 6.609 -9.667 1.00 69.81 194 ASN A N 1
ATOM 1492 C CA . ASN A 1 194 ? -10.528 6.589 -10.166 1.00 69.81 194 ASN A CA 1
ATOM 1493 C C . ASN A 1 194 ? -9.535 6.664 -8.994 1.00 69.81 194 ASN A C 1
ATOM 1495 O O . ASN A 1 194 ? -9.510 7.653 -8.260 1.00 69.81 194 ASN A O 1
ATOM 1499 N N . GLU A 1 195 ? -8.680 5.651 -8.842 1.00 79.00 195 GLU A N 1
ATOM 1500 C CA . GLU A 1 195 ? -7.725 5.567 -7.730 1.00 79.00 195 GLU A CA 1
ATOM 1501 C C . GLU A 1 195 ? -6.662 6.683 -7.744 1.00 79.00 195 GLU A C 1
ATOM 1503 O O . GLU A 1 195 ? -6.183 7.085 -6.684 1.00 79.00 195 GLU A O 1
ATOM 1508 N N . SER A 1 196 ? -6.332 7.244 -8.913 1.00 76.06 196 SER A N 1
ATOM 1509 C CA . SER A 1 196 ? -5.346 8.329 -9.036 1.00 76.06 196 SER A CA 1
ATOM 1510 C C . SER A 1 196 ? -5.729 9.582 -8.242 1.00 76.06 196 SER A C 1
ATOM 1512 O O . SER A 1 196 ? -4.866 10.219 -7.644 1.00 76.06 196 SER A O 1
ATOM 1514 N N . ALA A 1 197 ? -7.022 9.914 -8.175 1.00 77.50 197 ALA A N 1
ATOM 1515 C CA . ALA A 1 197 ? -7.484 11.087 -7.438 1.00 77.50 197 ALA A CA 1
ATOM 1516 C C . ALA A 1 197 ? -7.457 10.875 -5.915 1.00 77.50 197 ALA A C 1
ATOM 1518 O O . ALA A 1 197 ? -7.208 11.810 -5.152 1.00 77.50 197 ALA A O 1
ATOM 1519 N N . TYR A 1 198 ? -7.686 9.632 -5.481 1.00 80.62 198 TYR A N 1
ATOM 1520 C CA . TYR A 1 198 ? -7.560 9.228 -4.083 1.00 80.62 198 TYR A CA 1
ATOM 1521 C C . TYR A 1 198 ? -6.095 9.241 -3.631 1.00 80.62 198 TYR A C 1
ATOM 1523 O O . TYR A 1 198 ? -5.784 9.770 -2.569 1.00 80.62 198 TYR A O 1
ATOM 1531 N N . ILE A 1 199 ? -5.174 8.737 -4.460 1.00 81.12 199 ILE A N 1
ATOM 1532 C CA . ILE A 1 199 ? -3.739 8.805 -4.160 1.00 81.12 199 ILE A CA 1
ATOM 1533 C C . ILE A 1 199 ? -3.268 10.268 -4.094 1.00 81.12 199 ILE A C 1
ATOM 1535 O O . ILE A 1 199 ? -2.517 10.610 -3.185 1.00 81.12 199 ILE A O 1
ATOM 1539 N N . GLY A 1 200 ? -3.764 11.151 -4.971 1.00 79.62 200 GLY A N 1
ATOM 1540 C CA . GLY A 1 200 ? -3.498 12.589 -4.867 1.00 79.62 200 GLY A CA 1
ATOM 1541 C C . GLY A 1 200 ? -3.946 13.181 -3.523 1.00 79.62 200 GLY A C 1
ATOM 1542 O O . GLY A 1 200 ? -3.206 13.927 -2.884 1.00 79.62 200 GLY A O 1
ATOM 1543 N N . ALA A 1 201 ? -5.127 12.785 -3.035 1.00 83.38 201 ALA A N 1
ATOM 1544 C CA . ALA A 1 201 ? -5.616 13.178 -1.713 1.00 83.38 201 ALA A CA 1
ATOM 1545 C C . ALA A 1 201 ? -4.756 12.619 -0.562 1.00 83.38 201 ALA A C 1
ATOM 1547 O O . ALA A 1 201 ? -4.515 13.331 0.415 1.00 83.38 201 ALA A O 1
ATOM 1548 N N . LEU A 1 202 ? -4.240 11.387 -0.687 1.00 81.69 202 LEU A N 1
ATOM 1549 C CA . LEU A 1 202 ? -3.307 10.809 0.287 1.00 81.69 202 LEU A CA 1
ATOM 1550 C C . LEU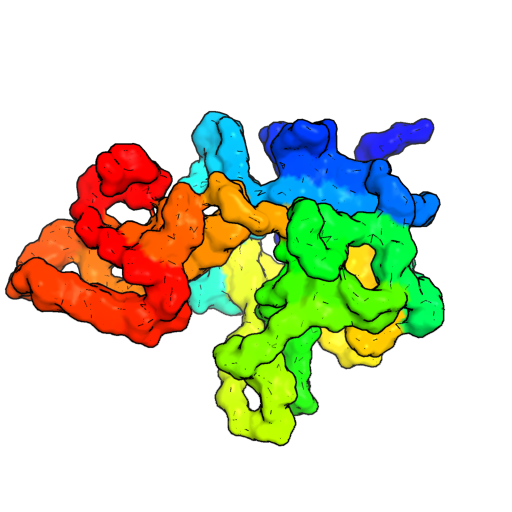 A 1 202 ? -2.027 11.642 0.388 1.00 81.69 202 LEU A C 1
ATOM 1552 O O . LEU A 1 202 ? -1.648 12.038 1.484 1.00 81.69 202 LEU A O 1
ATOM 1556 N N . ILE A 1 203 ? -1.380 11.976 -0.725 1.00 84.00 203 ILE A N 1
ATOM 1557 C CA . ILE A 1 203 ? -0.119 12.737 -0.683 1.00 84.00 203 ILE A CA 1
ATOM 1558 C C . ILE A 1 203 ? -0.326 14.252 -0.497 1.00 84.00 203 ILE A C 1
ATOM 1560 O O . ILE A 1 203 ? 0.629 14.974 -0.224 1.00 84.00 203 ILE A O 1
ATOM 1564 N N . GLY A 1 204 ? -1.568 14.740 -0.608 1.00 84.62 204 GLY A N 1
ATOM 1565 C CA . GLY A 1 204 ? -1.924 16.157 -0.474 1.00 84.62 204 GLY A CA 1
ATOM 1566 C C . GLY A 1 204 ? -1.629 17.008 -1.715 1.00 84.62 204 GLY A C 1
ATOM 1567 O O . GLY A 1 204 ? -1.728 18.232 -1.656 1.00 84.62 204 GLY A O 1
ATOM 1568 N N . SER A 1 205 ? -1.279 16.382 -2.838 1.00 87.31 205 SER A N 1
ATOM 1569 C CA . SER A 1 205 ? -0.975 17.038 -4.112 1.00 87.31 205 SER A CA 1
ATOM 1570 C C . SER A 1 205 ? -1.425 16.171 -5.291 1.00 87.31 205 SER A C 1
ATOM 1572 O O . SER A 1 205 ? -1.451 14.948 -5.163 1.00 87.31 205 SER A O 1
ATOM 1574 N N . PRO A 1 206 ? -1.754 16.756 -6.456 1.00 86.94 206 PRO A N 1
ATOM 1575 C CA . PRO A 1 206 ? -2.040 15.982 -7.661 1.00 86.94 206 PRO A CA 1
ATOM 1576 C C . PRO A 1 206 ? -0.905 15.021 -8.016 1.00 86.94 206 PRO A C 1
ATOM 1578 O O . PRO A 1 206 ? 0.270 15.366 -7.886 1.00 86.94 206 PRO A O 1
ATOM 1581 N N . ILE A 1 207 ? -1.252 13.835 -8.516 1.00 87.88 207 ILE A N 1
ATOM 1582 C CA . ILE A 1 207 ? -0.266 12.965 -9.163 1.00 87.88 207 ILE A CA 1
ATOM 1583 C C . ILE A 1 207 ? 0.004 13.492 -10.562 1.00 87.88 207 ILE A C 1
ATOM 1585 O O . ILE A 1 207 ? -0.923 13.702 -11.346 1.00 87.88 207 ILE A O 1
ATOM 1589 N N . GLU A 1 208 ? 1.283 13.633 -10.880 1.00 90.62 208 GLU A N 1
ATOM 1590 C CA . GLU A 1 208 ? 1.752 13.933 -12.224 1.00 90.62 208 GLU A CA 1
ATOM 1591 C C . GLU A 1 208 ? 1.639 12.693 -13.117 1.00 90.62 208 GLU A C 1
ATOM 1593 O O . GLU A 1 208 ? 2.202 11.632 -12.824 1.00 90.62 208 GLU A O 1
ATOM 1598 N N . VAL A 1 209 ? 0.901 12.827 -14.216 1.00 91.56 209 VAL A N 1
ATOM 1599 C CA . VAL A 1 209 ? 0.658 11.752 -15.182 1.00 91.56 209 VAL A CA 1
ATOM 1600 C C . VAL A 1 209 ? 1.105 12.141 -16.586 1.00 91.56 209 VAL A C 1
ATOM 1602 O O . VAL A 1 209 ? 1.121 13.312 -16.958 1.00 91.56 209 VAL A O 1
ATOM 1605 N N . THR A 1 210 ? 1.433 11.128 -17.379 1.00 92.94 210 THR A N 1
ATOM 1606 C CA . THR A 1 210 ? 1.779 11.220 -18.801 1.00 92.94 210 THR A CA 1
ATOM 1607 C C . THR A 1 210 ? 0.983 10.177 -19.585 1.00 92.94 210 THR A C 1
ATOM 1609 O O . THR A 1 210 ? 0.489 9.202 -19.016 1.00 92.94 210 THR A O 1
ATOM 1612 N N . LYS A 1 211 ? 0.843 10.355 -20.897 1.00 92.69 211 LYS A N 1
ATOM 1613 C CA . LYS A 1 211 ? 0.198 9.365 -21.774 1.00 92.69 211 LYS A CA 1
ATOM 1614 C C . LYS A 1 211 ? 1.146 8.206 -22.044 1.00 92.69 211 LYS A C 1
ATOM 1616 O O . LYS A 1 211 ? 2.245 8.460 -22.504 1.00 92.69 211 LYS A O 1
ATOM 1621 N N . ALA A 1 212 ? 0.731 6.965 -21.844 1.00 90.50 212 ALA A N 1
ATOM 1622 C CA . ALA A 1 212 ? 1.468 5.787 -22.301 1.00 90.50 212 ALA A CA 1
ATOM 1623 C C . ALA A 1 212 ? 1.784 5.861 -23.812 1.00 90.50 212 ALA A C 1
ATOM 1625 O O . ALA A 1 212 ? 1.015 6.446 -24.581 1.00 90.50 212 ALA A O 1
ATOM 1626 N N . GLU A 1 213 ? 2.907 5.278 -24.231 1.00 88.56 213 GLU A N 1
ATOM 1627 C CA . GLU A 1 213 ? 3.451 5.387 -25.590 1.00 88.56 213 GLU A CA 1
ATOM 1628 C C . GLU A 1 213 ? 2.543 4.765 -26.649 1.00 88.56 213 GLU A C 1
ATOM 1630 O O . GLU A 1 213 ? 2.385 5.325 -27.733 1.00 88.56 213 GLU A O 1
ATOM 1635 N N . MET A 1 214 ? 1.925 3.625 -26.343 1.00 86.06 214 MET A N 1
ATOM 1636 C CA . MET A 1 214 ? 1.244 2.810 -27.349 1.00 86.06 214 MET A CA 1
ATOM 1637 C C . MET A 1 214 ? -0.279 2.927 -27.307 1.00 86.06 214 MET A C 1
ATOM 1639 O O . MET A 1 214 ? -0.939 2.667 -28.311 1.00 86.06 214 MET A O 1
ATOM 1643 N N . ASN A 1 215 ? -0.861 3.287 -26.161 1.00 83.12 215 ASN A N 1
ATOM 1644 C CA . ASN A 1 215 ? -2.320 3.310 -25.982 1.00 83.12 215 ASN A CA 1
ATOM 1645 C C . ASN A 1 215 ? -2.876 4.616 -25.393 1.00 83.12 215 ASN A C 1
ATOM 1647 O O . ASN A 1 215 ? -4.092 4.764 -25.305 1.00 83.12 215 ASN A O 1
ATOM 1651 N N . GLY A 1 216 ? -2.021 5.568 -25.006 1.00 86.44 216 GLY A N 1
ATOM 1652 C CA . GLY A 1 216 ? -2.448 6.875 -24.507 1.00 86.44 216 GLY A CA 1
ATOM 1653 C C . GLY A 1 216 ? -3.113 6.879 -23.125 1.00 86.44 216 GLY A C 1
ATOM 1654 O O . GLY A 1 216 ? -3.551 7.944 -22.685 1.00 86.44 216 GLY A O 1
ATOM 1655 N N . ILE A 1 217 ? -3.178 5.739 -22.427 1.00 89.62 217 ILE A N 1
ATOM 1656 C CA . ILE A 1 217 ? -3.675 5.661 -21.048 1.00 89.62 217 ILE A CA 1
ATOM 1657 C C . ILE A 1 217 ? -2.773 6.512 -20.149 1.00 89.62 217 ILE A C 1
ATOM 1659 O O . ILE A 1 217 ? -1.553 6.494 -20.288 1.00 89.62 217 ILE A O 1
ATOM 1663 N N . LEU A 1 218 ? -3.365 7.264 -19.219 1.00 90.06 218 LEU A N 1
ATOM 1664 C CA . LEU A 1 218 ? -2.597 8.076 -18.277 1.00 90.06 218 LEU A CA 1
ATOM 1665 C C . LEU A 1 218 ? -1.910 7.190 -17.228 1.00 90.06 218 LEU A C 1
ATOM 1667 O O . LEU A 1 218 ? -2.575 6.459 -16.490 1.00 90.06 218 LEU A O 1
ATOM 1671 N N . VAL A 1 219 ? -0.585 7.294 -17.154 1.00 90.75 219 VAL A N 1
ATOM 1672 C CA . VAL A 1 219 ? 0.296 6.571 -16.226 1.00 90.75 219 VAL A CA 1
ATOM 1673 C C . VAL A 1 219 ? 1.120 7.565 -15.394 1.00 90.75 219 VAL A C 1
ATOM 1675 O O . VAL A 1 219 ? 1.315 8.695 -15.846 1.00 90.75 219 VAL A O 1
ATOM 1678 N N . PRO A 1 220 ? 1.602 7.207 -14.187 1.00 90.25 220 PRO A N 1
ATOM 1679 C CA . PRO A 1 220 ? 2.447 8.096 -13.388 1.00 90.25 220 PRO A CA 1
ATOM 1680 C C . PRO A 1 220 ? 3.715 8.507 -14.149 1.00 90.25 220 PRO A C 1
ATOM 1682 O O . PRO A 1 220 ? 4.496 7.645 -14.546 1.00 90.25 220 PRO A O 1
ATOM 1685 N N . ALA A 1 221 ? 3.963 9.809 -14.297 1.00 89.56 221 ALA A N 1
ATOM 1686 C CA . ALA A 1 221 ? 5.144 10.314 -15.012 1.00 89.56 221 ALA A CA 1
ATOM 1687 C C . ALA A 1 221 ? 6.464 10.000 -14.281 1.00 89.56 221 ALA A C 1
ATOM 1689 O O . ALA A 1 221 ? 7.520 9.846 -14.891 1.00 89.56 221 ALA A O 1
ATOM 1690 N N . ASN A 1 222 ? 6.390 9.848 -12.956 1.00 87.62 222 ASN A N 1
ATOM 1691 C CA . ASN A 1 222 ? 7.526 9.529 -12.093 1.00 87.62 222 ASN A CA 1
ATOM 1692 C C . ASN A 1 222 ? 7.770 8.017 -11.911 1.00 87.62 222 ASN A C 1
ATOM 1694 O O . ASN A 1 222 ? 8.568 7.637 -11.051 1.00 87.62 222 ASN A O 1
ATOM 1698 N N . ALA A 1 223 ? 7.094 7.153 -12.680 1.00 87.31 223 ALA A N 1
ATOM 1699 C CA . ALA A 1 223 ? 7.315 5.708 -12.637 1.00 87.31 223 ALA A CA 1
ATOM 1700 C C . ALA A 1 223 ? 8.764 5.344 -13.019 1.00 87.31 223 ALA A C 1
ATOM 1702 O O . ALA A 1 223 ? 9.346 5.933 -13.928 1.00 87.31 223 ALA A O 1
ATOM 1703 N N . GLU A 1 224 ? 9.353 4.354 -12.338 1.00 89.00 224 GLU A N 1
ATOM 1704 C CA . GLU A 1 224 ? 10.695 3.854 -12.684 1.00 89.00 224 GLU A CA 1
ATOM 1705 C C . GLU A 1 224 ? 10.684 3.045 -13.985 1.00 89.00 224 GLU A C 1
ATOM 1707 O O . GLU A 1 224 ? 11.593 3.188 -14.804 1.00 89.00 224 GLU A O 1
ATOM 1712 N N . ILE A 1 225 ? 9.660 2.199 -14.158 1.00 89.75 225 ILE A N 1
ATOM 1713 C CA . ILE A 1 225 ? 9.472 1.311 -15.308 1.00 89.75 225 ILE A CA 1
ATOM 1714 C C . ILE A 1 225 ? 7.973 1.224 -15.625 1.00 89.75 225 ILE A C 1
ATOM 1716 O O . ILE A 1 225 ? 7.162 0.984 -14.727 1.00 89.75 225 ILE A O 1
ATOM 1720 N N . ILE A 1 226 ? 7.606 1.378 -16.896 1.00 91.00 226 ILE A N 1
ATOM 1721 C CA . ILE A 1 226 ? 6.246 1.192 -17.412 1.00 91.00 226 ILE A CA 1
ATOM 1722 C C . ILE A 1 226 ? 6.280 0.039 -18.415 1.00 91.00 226 ILE A C 1
ATOM 1724 O O . ILE A 1 226 ? 7.005 0.092 -19.405 1.00 91.00 226 ILE A O 1
ATOM 1728 N N . PHE A 1 227 ? 5.486 -1.002 -18.158 1.00 88.38 227 PHE A N 1
ATOM 1729 C CA . PHE A 1 227 ? 5.257 -2.101 -19.097 1.00 88.38 227 PHE A CA 1
ATOM 1730 C C . PHE A 1 227 ? 3.910 -1.895 -19.784 1.00 88.38 227 PHE A C 1
ATOM 1732 O O . PHE A 1 227 ? 2.866 -1.906 -19.130 1.00 88.38 227 PHE A O 1
ATOM 1739 N N . GLU A 1 228 ? 3.918 -1.748 -21.102 1.00 89.50 228 GLU A N 1
ATOM 1740 C CA . GLU A 1 228 ? 2.709 -1.576 -21.895 1.00 89.50 228 GLU A CA 1
ATOM 1741 C C . GLU A 1 228 ? 2.361 -2.875 -22.623 1.00 89.50 228 GLU A C 1
ATOM 1743 O O . GLU A 1 228 ? 3.179 -3.456 -23.335 1.00 89.50 228 GLU A O 1
ATOM 1748 N N . GLY A 1 229 ? 1.106 -3.318 -22.492 1.00 72.12 229 GLY A N 1
ATOM 1749 C CA . GLY A 1 229 ? 0.607 -4.557 -23.106 1.00 72.12 229 GLY A CA 1
ATOM 1750 C C . GLY A 1 229 ? 0.609 -4.579 -24.643 1.00 72.12 229 GLY A C 1
ATOM 1751 O O . GLY A 1 229 ? 0.254 -5.597 -25.227 1.00 72.12 229 GLY A O 1
ATOM 1752 N N . ILE A 1 230 ? 1.014 -3.483 -25.295 1.00 63.28 230 ILE A N 1
ATOM 1753 C CA . ILE A 1 230 ? 1.215 -3.363 -26.746 1.00 63.28 230 ILE A CA 1
ATOM 1754 C C . ILE A 1 230 ? 2.723 -3.233 -27.025 1.00 63.28 230 ILE A C 1
ATOM 1756 O O . ILE A 1 230 ? 3.173 -2.294 -27.667 1.00 63.28 230 ILE A O 1
ATOM 1760 N N . MET A 1 231 ? 3.514 -4.170 -26.495 1.00 75.00 231 MET A N 1
ATOM 1761 C CA . MET A 1 231 ? 4.943 -4.325 -26.804 1.00 75.00 231 MET A CA 1
ATOM 1762 C C . MET A 1 231 ? 5.779 -3.039 -26.653 1.00 75.00 231 MET A C 1
ATOM 1764 O O . MET A 1 231 ? 6.571 -2.708 -27.536 1.00 75.00 231 MET A O 1
ATOM 1768 N N . ALA A 1 232 ? 5.643 -2.336 -25.528 1.00 82.31 232 ALA A N 1
ATOM 1769 C CA . ALA A 1 232 ? 6.576 -1.275 -25.152 1.00 82.31 232 ALA A CA 1
ATOM 1770 C C . ALA A 1 232 ? 6.984 -1.397 -23.681 1.00 82.31 232 ALA A C 1
ATOM 1772 O O . ALA A 1 232 ? 6.169 -1.735 -22.820 1.00 82.31 232 ALA A O 1
ATOM 1773 N N . ILE A 1 233 ? 8.252 -1.118 -23.395 1.00 82.25 233 ILE A N 1
ATOM 1774 C CA . ILE A 1 233 ? 8.763 -0.900 -22.041 1.00 82.25 233 ILE A CA 1
ATOM 1775 C C . ILE A 1 233 ? 9.447 0.452 -22.039 1.00 82.25 233 ILE A C 1
ATOM 1777 O O . ILE A 1 233 ? 10.358 0.667 -22.837 1.00 82.25 233 ILE A O 1
ATOM 1781 N N . THR A 1 234 ? 9.056 1.340 -21.133 1.00 83.25 234 THR A N 1
ATOM 1782 C CA . THR A 1 234 ? 9.774 2.595 -20.910 1.00 83.25 234 THR A CA 1
ATOM 1783 C C . THR A 1 234 ? 10.356 2.636 -19.508 1.00 83.25 234 THR A C 1
ATOM 1785 O O . THR A 1 234 ? 9.789 2.055 -18.581 1.00 83.25 234 THR A O 1
ATOM 1788 N N . TYR A 1 235 ? 11.519 3.261 -19.345 1.00 83.81 235 TYR A N 1
ATOM 1789 C CA . TYR A 1 235 ? 12.195 3.317 -18.053 1.00 83.81 235 TYR A CA 1
ATOM 1790 C C . TYR A 1 235 ? 13.092 4.550 -17.911 1.00 83.81 235 TYR A C 1
ATOM 1792 O O . TYR A 1 235 ? 13.567 5.120 -18.897 1.00 83.81 235 TYR A O 1
ATOM 1800 N N . ARG A 1 236 ? 13.338 4.948 -16.658 1.00 83.62 236 ARG A N 1
ATOM 1801 C CA . ARG A 1 236 ? 14.270 6.035 -16.298 1.00 83.62 236 ARG A CA 1
ATOM 1802 C C . ARG A 1 236 ? 15.724 5.603 -16.463 1.00 83.62 236 ARG A C 1
ATOM 1804 O O . ARG A 1 236 ? 16.019 4.412 -16.410 1.00 83.62 236 ARG A O 1
ATOM 1811 N N . LYS A 1 237 ? 16.680 6.537 -16.509 1.00 81.06 237 LYS A N 1
ATOM 1812 C CA . LYS A 1 237 ? 18.099 6.193 -16.304 1.00 81.06 237 LYS A CA 1
ATOM 1813 C C . LYS A 1 237 ? 18.306 5.465 -14.978 1.00 81.06 237 LYS A C 1
ATOM 1815 O O . LYS A 1 237 ? 17.906 5.960 -13.922 1.00 81.06 237 LYS A O 1
ATOM 1820 N N . VAL A 1 238 ? 18.992 4.323 -15.033 1.00 80.38 238 VAL A N 1
ATOM 1821 C CA . VAL A 1 238 ? 19.298 3.475 -13.865 1.00 80.38 238 VAL A CA 1
ATOM 1822 C C . VAL A 1 238 ? 18.030 3.117 -13.057 1.00 80.38 238 VAL A C 1
ATOM 1824 O O . VAL A 1 238 ? 17.938 3.481 -11.876 1.00 80.38 238 VAL A O 1
ATOM 1827 N N . PRO A 1 239 ? 17.031 2.457 -13.673 1.00 82.12 239 PRO A N 1
ATOM 1828 C CA . PRO A 1 239 ? 15.725 2.281 -13.055 1.00 82.12 239 PRO A CA 1
ATOM 1829 C C . PRO A 1 239 ? 15.786 1.317 -11.863 1.00 82.12 239 PRO A C 1
ATOM 1831 O O . PRO A 1 239 ? 16.644 0.430 -11.791 1.00 82.12 239 PRO A O 1
ATOM 1834 N N . ILE A 1 240 ? 14.861 1.503 -10.926 1.00 85.12 240 ILE A N 1
ATOM 1835 C CA . ILE A 1 240 ? 14.738 0.699 -9.707 1.00 85.12 240 ILE A CA 1
ATOM 1836 C C . ILE A 1 240 ? 13.425 -0.087 -9.760 1.00 85.12 240 ILE A C 1
ATOM 1838 O O . ILE A 1 240 ? 12.350 0.503 -9.802 1.00 85.12 240 ILE A O 1
ATOM 1842 N N . LEU A 1 241 ? 13.503 -1.418 -9.733 1.00 87.50 241 LEU A N 1
ATOM 1843 C CA . LEU A 1 241 ? 12.350 -2.302 -9.591 1.00 87.50 241 LEU A CA 1
ATOM 1844 C C . LEU A 1 241 ? 12.083 -2.556 -8.098 1.00 87.50 241 LEU A C 1
ATOM 1846 O O . LEU A 1 241 ? 12.848 -3.291 -7.469 1.00 87.50 241 LEU A O 1
ATOM 1850 N N . PRO A 1 242 ? 11.023 -1.992 -7.501 1.00 88.81 242 PRO A N 1
ATOM 1851 C CA . PRO A 1 242 ? 10.626 -2.391 -6.161 1.00 88.81 242 PRO A CA 1
ATOM 1852 C C . PRO A 1 242 ? 10.035 -3.805 -6.169 1.00 88.81 242 PRO A C 1
ATOM 1854 O O . PRO A 1 242 ? 9.272 -4.173 -7.065 1.00 88.81 242 PRO A O 1
ATOM 1857 N N . ILE A 1 243 ? 10.374 -4.593 -5.151 1.00 90.31 243 ILE A N 1
ATOM 1858 C CA . ILE A 1 243 ? 9.840 -5.936 -4.942 1.00 90.31 243 ILE A CA 1
ATOM 1859 C C . ILE A 1 243 ? 9.299 -6.090 -3.522 1.00 90.31 243 ILE A C 1
ATOM 1861 O O . ILE A 1 243 ? 9.877 -5.610 -2.549 1.00 90.31 243 ILE A O 1
ATOM 1865 N N . CYS A 1 244 ? 8.198 -6.823 -3.423 1.00 90.50 244 CYS A N 1
ATOM 1866 C CA . CYS A 1 244 ? 7.664 -7.371 -2.185 1.00 90.50 244 CYS A CA 1
ATOM 1867 C C . CYS A 1 244 ? 7.911 -8.890 -2.173 1.00 90.50 244 CYS A C 1
ATOM 1869 O O . CYS A 1 244 ? 7.647 -9.566 -3.175 1.00 90.50 244 CYS A O 1
ATOM 1871 N N . VAL A 1 245 ? 8.436 -9.410 -1.060 1.00 90.75 245 VAL A N 1
ATOM 1872 C CA . VAL A 1 245 ? 8.689 -10.843 -0.830 1.00 90.75 245 VAL A CA 1
ATOM 1873 C C . VAL A 1 245 ? 7.694 -11.333 0.219 1.00 90.75 245 VAL A C 1
ATOM 1875 O O . VAL A 1 245 ? 7.952 -11.263 1.416 1.00 90.75 245 VAL A O 1
ATOM 1878 N N . THR A 1 246 ? 6.525 -11.780 -0.238 1.00 90.88 246 THR A N 1
ATOM 1879 C CA . THR A 1 246 ? 5.409 -12.134 0.651 1.00 90.88 246 THR A CA 1
ATOM 1880 C C . THR A 1 246 ? 5.701 -13.384 1.469 1.00 90.88 246 THR A C 1
ATOM 1882 O O . THR A 1 246 ? 6.095 -14.400 0.897 1.00 90.88 246 THR A O 1
ATOM 1885 N N . GLY A 1 247 ? 5.418 -13.374 2.768 1.00 88.81 247 GLY A N 1
ATOM 1886 C CA . GLY A 1 247 ? 5.717 -14.518 3.623 1.00 88.81 247 GLY A CA 1
ATOM 1887 C C . GLY A 1 247 ? 5.367 -14.280 5.084 1.00 88.81 247 GLY A C 1
ATOM 1888 O O . GLY A 1 247 ? 4.218 -14.009 5.421 1.00 88.81 247 GLY A O 1
ATOM 1889 N N . ARG A 1 248 ? 6.354 -14.447 5.969 1.00 89.56 248 ARG A N 1
ATOM 1890 C CA . ARG A 1 248 ? 6.174 -14.186 7.399 1.00 89.56 248 ARG A CA 1
ATOM 1891 C C . ARG A 1 248 ? 6.133 -12.678 7.643 1.00 89.56 248 ARG A C 1
ATOM 1893 O O . ARG A 1 248 ? 7.029 -11.967 7.202 1.00 89.56 248 ARG A O 1
ATOM 1900 N N . ALA A 1 249 ? 5.141 -12.233 8.402 1.00 88.38 249 ALA A N 1
ATOM 1901 C CA . ALA A 1 249 ? 4.979 -10.838 8.772 1.00 88.38 249 ALA A CA 1
ATOM 1902 C C . ALA A 1 249 ? 6.168 -10.301 9.603 1.00 88.38 249 ALA A C 1
ATOM 1904 O O . ALA A 1 249 ? 6.794 -11.068 10.350 1.00 88.38 249 ALA A O 1
ATOM 1905 N N . PRO A 1 250 ? 6.418 -8.978 9.580 1.00 89.38 250 PRO A N 1
ATOM 1906 C CA . PRO A 1 250 ? 5.685 -7.964 8.813 1.00 89.38 250 PRO A CA 1
ATOM 1907 C C . PRO A 1 250 ? 6.283 -7.695 7.422 1.00 89.38 250 PRO A C 1
ATOM 1909 O O . PRO A 1 250 ? 7.452 -7.329 7.309 1.00 89.38 250 PRO A O 1
ATOM 1912 N N . GLU A 1 251 ? 5.453 -7.775 6.383 1.00 90.12 251 GLU A N 1
ATOM 1913 C CA . GLU A 1 251 ? 5.761 -7.336 5.014 1.00 90.12 251 GLU A CA 1
ATOM 1914 C C . GLU A 1 251 ? 4.615 -6.480 4.432 1.00 90.12 251 GLU A C 1
ATOM 1916 O O . GLU A 1 251 ? 3.686 -6.093 5.148 1.00 90.12 251 GLU A O 1
ATOM 1921 N N . GLU A 1 252 ? 4.697 -6.089 3.160 1.00 90.81 252 GLU A N 1
ATOM 1922 C CA . GLU A 1 252 ? 3.733 -5.192 2.510 1.00 90.81 252 GLU A CA 1
ATOM 1923 C C . GLU A 1 252 ? 2.275 -5.692 2.521 1.00 90.81 252 GLU A C 1
ATOM 1925 O O . GLU A 1 252 ? 1.351 -4.872 2.474 1.00 90.81 252 GLU A O 1
ATOM 1930 N N . SER A 1 253 ? 2.034 -7.003 2.637 1.00 89.94 253 SER A N 1
ATOM 1931 C CA . SER A 1 253 ? 0.708 -7.558 2.945 1.00 89.94 253 SER A CA 1
ATOM 1932 C C . SER A 1 253 ? 0.097 -6.886 4.173 1.00 89.94 253 SER A C 1
ATOM 1934 O O . SER A 1 253 ? -1.010 -6.350 4.115 1.00 89.94 253 SER A O 1
ATOM 1936 N N . GLU A 1 254 ? 0.835 -6.821 5.274 1.00 92.75 254 GLU A N 1
ATOM 1937 C CA . GLU A 1 254 ? 0.342 -6.235 6.514 1.00 92.75 254 GLU A CA 1
ATOM 1938 C C . GLU A 1 254 ? 0.415 -4.707 6.495 1.00 92.75 254 GLU A C 1
ATOM 1940 O O . GLU A 1 254 ? -0.564 -4.030 6.828 1.00 92.75 254 GLU A O 1
ATOM 1945 N N . THR A 1 255 ? 1.559 -4.153 6.084 1.00 91.06 255 THR A N 1
ATOM 1946 C CA . THR A 1 255 ? 1.813 -2.710 6.195 1.00 91.06 255 THR A CA 1
ATOM 1947 C C . THR A 1 255 ? 1.027 -1.878 5.184 1.00 91.06 255 THR A C 1
ATOM 1949 O O . THR A 1 255 ? 0.818 -0.690 5.419 1.00 91.06 255 THR A O 1
ATOM 1952 N N . VAL A 1 256 ? 0.539 -2.479 4.093 1.00 88.62 256 VAL A N 1
ATOM 1953 C CA . VAL A 1 256 ? -0.317 -1.805 3.103 1.00 88.62 256 VAL A CA 1
ATOM 1954 C C . VAL A 1 256 ? -1.748 -2.323 3.183 1.00 88.62 256 VAL A C 1
ATOM 1956 O O . VAL A 1 256 ? -2.681 -1.553 3.442 1.00 88.62 256 VAL A O 1
ATOM 1959 N N . TRP A 1 257 ? -1.962 -3.623 2.968 1.00 86.69 257 TRP A N 1
ATOM 1960 C CA . TRP A 1 257 ? -3.322 -4.160 2.875 1.00 86.69 257 TRP A CA 1
ATOM 1961 C C . TRP A 1 257 ? -4.000 -4.262 4.232 1.00 86.69 257 TRP A C 1
ATOM 1963 O O . TRP A 1 257 ? -5.187 -3.957 4.330 1.00 86.69 257 TRP A O 1
ATOM 1973 N N . GLY A 1 258 ? -3.280 -4.667 5.278 1.00 90.62 258 GLY A N 1
ATOM 1974 C CA . GLY A 1 258 ? -3.813 -4.706 6.641 1.00 90.62 258 GLY A CA 1
ATOM 1975 C C . GLY A 1 258 ? -4.294 -3.328 7.103 1.00 90.62 258 GLY A C 1
ATOM 1976 O O . GLY A 1 258 ? -5.436 -3.186 7.547 1.00 90.62 258 GLY A O 1
ATOM 1977 N N . LEU A 1 259 ? -3.467 -2.294 6.911 1.00 91.25 259 LEU A N 1
ATOM 1978 C CA . LEU A 1 259 ? -3.788 -0.918 7.314 1.00 91.25 259 LEU A CA 1
ATOM 1979 C C . LEU A 1 259 ? -4.957 -0.317 6.526 1.00 91.25 259 LEU A C 1
ATOM 1981 O O . LEU A 1 259 ? -5.876 0.247 7.117 1.00 91.25 259 LEU A O 1
ATOM 1985 N N . THR A 1 260 ? -4.964 -0.463 5.200 1.00 90.06 260 THR A N 1
ATOM 1986 C CA . THR A 1 260 ? -6.061 0.061 4.366 1.00 90.06 260 THR A CA 1
ATOM 1987 C C . THR A 1 260 ? -7.390 -0.636 4.661 1.00 90.06 260 THR A C 1
ATOM 1989 O O . THR A 1 260 ? -8.428 0.021 4.734 1.00 90.06 260 THR A O 1
ATOM 1992 N N . GLN A 1 261 ? -7.373 -1.952 4.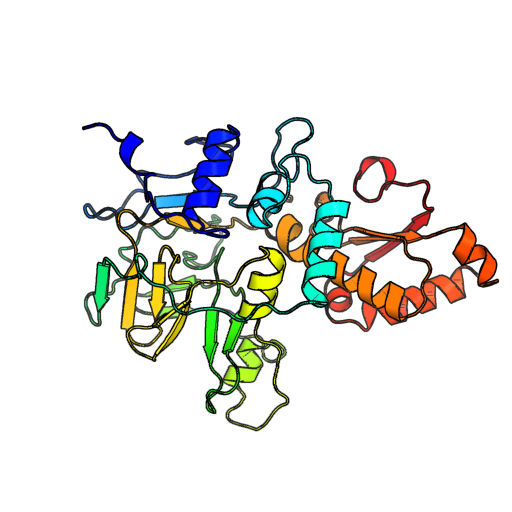897 1.00 91.69 261 GLN A N 1
ATOM 1993 C CA . GLN A 1 261 ? -8.565 -2.694 5.312 1.00 91.69 261 GLN A CA 1
ATOM 1994 C C . GLN A 1 261 ? -9.054 -2.258 6.698 1.00 91.69 261 GLN A C 1
ATOM 1996 O O . GLN A 1 261 ? -10.257 -2.076 6.876 1.00 91.69 261 GLN A O 1
ATOM 2001 N N . ALA A 1 262 ? -8.150 -2.041 7.656 1.00 94.31 262 ALA A N 1
ATOM 2002 C CA . ALA A 1 262 ? -8.503 -1.555 8.987 1.00 94.31 262 ALA A CA 1
ATOM 2003 C C . ALA A 1 262 ? -9.141 -0.154 8.941 1.00 94.31 262 ALA A C 1
ATOM 2005 O O . ALA A 1 262 ? -10.182 0.067 9.559 1.00 94.31 262 ALA A O 1
ATOM 2006 N N . ALA A 1 263 ? -8.588 0.767 8.146 1.00 93.69 263 ALA A N 1
ATOM 2007 C CA . ALA A 1 263 ? -9.149 2.106 7.958 1.00 93.69 263 ALA A CA 1
ATOM 2008 C C . ALA A 1 263 ? -10.564 2.076 7.354 1.00 93.69 263 ALA A C 1
ATOM 2010 O O . ALA A 1 263 ? -11.452 2.825 7.780 1.00 93.69 263 ALA A O 1
ATOM 2011 N N . GLU A 1 264 ? -10.795 1.179 6.392 1.00 92.19 264 GLU A N 1
ATOM 2012 C CA . GLU A 1 264 ? -12.111 0.987 5.787 1.00 92.19 264 GLU A CA 1
ATOM 2013 C C . GLU A 1 264 ? -13.117 0.402 6.788 1.00 92.19 264 GLU A C 1
ATOM 2015 O O . GLU A 1 264 ? -14.234 0.904 6.891 1.00 92.19 264 GLU A O 1
ATOM 2020 N N . VAL A 1 265 ? -12.724 -0.609 7.571 1.00 95.50 265 VAL A N 1
ATOM 2021 C CA . VAL A 1 265 ? -13.591 -1.203 8.605 1.00 95.50 265 VAL A CA 1
ATOM 2022 C C . VAL A 1 265 ? -13.929 -0.206 9.710 1.00 95.50 265 VAL A C 1
ATOM 2024 O O . VAL A 1 265 ? -15.065 -0.210 10.186 1.00 95.50 265 VAL A O 1
ATOM 2027 N N . LEU A 1 266 ? -12.998 0.674 10.094 1.00 96.12 266 LEU A N 1
ATOM 2028 C CA . LEU A 1 266 ? -13.287 1.750 11.045 1.00 96.12 266 LEU A CA 1
ATOM 2029 C C . LEU A 1 266 ? -14.381 2.678 10.503 1.00 96.12 266 LEU A C 1
ATOM 2031 O O . LEU A 1 266 ? -15.377 2.893 11.185 1.00 96.12 266 LEU A O 1
ATOM 2035 N N . THR A 1 267 ? -14.247 3.126 9.252 1.00 93.69 267 THR A N 1
ATOM 2036 C CA . THR A 1 267 ? -15.252 3.982 8.592 1.00 93.69 267 THR A CA 1
ATOM 2037 C C . THR A 1 267 ? -16.619 3.296 8.527 1.00 93.69 267 THR A C 1
ATOM 2039 O O . THR A 1 267 ? -17.625 3.874 8.918 1.00 93.69 267 THR A O 1
ATOM 2042 N N . ILE A 1 268 ? -16.660 2.027 8.109 1.00 94.56 268 ILE A N 1
ATOM 2043 C CA . ILE A 1 268 ? -17.901 1.237 8.050 1.00 94.56 268 ILE A CA 1
ATOM 2044 C C . ILE A 1 268 ? -18.545 1.100 9.435 1.00 94.56 268 ILE A C 1
ATOM 2046 O O . ILE A 1 268 ? -19.769 1.131 9.563 1.00 94.56 268 ILE A O 1
ATOM 2050 N N . SER A 1 269 ? -17.729 0.920 10.474 1.00 96.75 269 SER A N 1
ATOM 2051 C CA . SER A 1 269 ? -18.221 0.777 11.842 1.00 96.75 269 SER A CA 1
ATOM 2052 C C . SER A 1 269 ? -18.853 2.075 12.340 1.00 96.75 269 SER A C 1
ATOM 2054 O O . SER A 1 269 ? -19.950 2.041 12.896 1.00 96.75 269 SER A O 1
ATOM 2056 N N . GLU A 1 270 ? -18.203 3.213 12.094 1.00 94.88 270 GLU A N 1
ATOM 2057 C CA . GLU A 1 270 ? -18.730 4.540 12.426 1.00 94.88 270 GLU A CA 1
ATOM 2058 C C . GLU A 1 270 ? -20.019 4.856 11.656 1.00 94.88 270 GLU A C 1
ATOM 2060 O O . GLU A 1 270 ? -21.001 5.272 12.270 1.00 94.88 270 GLU A O 1
ATOM 2065 N N . ASP A 1 271 ? -20.057 4.588 10.346 1.00 94.81 271 ASP A N 1
ATOM 2066 C CA . ASP A 1 271 ? -21.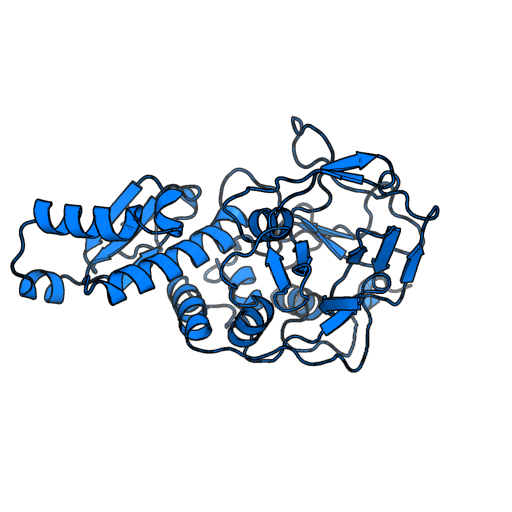242 4.792 9.498 1.00 94.81 271 ASP A CA 1
ATOM 2067 C C . ASP A 1 271 ? -22.441 3.950 9.978 1.00 94.81 271 ASP A C 1
ATOM 2069 O O . ASP A 1 271 ? -23.596 4.366 9.876 1.00 94.81 271 ASP A O 1
ATOM 2073 N N . ALA A 1 272 ? -22.179 2.771 10.553 1.00 96.44 272 ALA A N 1
ATOM 2074 C CA . ALA A 1 272 ? -23.186 1.904 11.166 1.00 96.44 272 ALA A CA 1
ATOM 2075 C C . ALA A 1 272 ? -23.571 2.308 12.609 1.00 96.44 272 ALA A C 1
ATOM 2077 O O . ALA A 1 272 ? -24.351 1.605 13.272 1.00 96.44 272 ALA A O 1
ATOM 2078 N N . GLY A 1 273 ? -23.015 3.412 13.118 1.00 96.38 273 GLY A N 1
ATOM 2079 C CA . GLY A 1 273 ? -23.227 3.904 14.478 1.00 96.38 273 GLY A CA 1
ATOM 2080 C C . GLY A 1 273 ? -22.657 2.979 15.554 1.00 96.38 273 GLY A C 1
ATOM 2081 O O . GLY A 1 273 ? -23.204 2.915 16.656 1.00 96.38 273 GLY A O 1
ATOM 2082 N N . LEU A 1 274 ? -21.619 2.198 15.237 1.00 98.00 274 LEU A N 1
ATOM 2083 C CA . LEU A 1 274 ? -20.926 1.375 16.224 1.00 98.00 274 LEU A CA 1
ATOM 2084 C C . LEU A 1 274 ? -19.937 2.240 17.027 1.00 98.00 274 LEU A C 1
ATOM 2086 O O . LEU A 1 274 ? -19.252 3.086 16.452 1.00 98.00 274 LEU A O 1
ATOM 2090 N N . PRO A 1 275 ? -19.812 2.021 18.347 1.00 97.81 275 PRO A N 1
ATOM 2091 C CA . PRO A 1 275 ? -18.928 2.777 19.224 1.00 97.81 275 PRO A CA 1
ATOM 2092 C C . PRO A 1 275 ? -17.484 2.259 19.110 1.00 97.81 275 PRO A C 1
ATOM 2094 O O . PRO A 1 275 ? -16.920 1.762 20.078 1.00 97.81 275 PRO A O 1
ATOM 2097 N N . ILE A 1 276 ? -16.892 2.312 17.915 1.00 97.94 276 ILE A N 1
ATOM 2098 C CA . ILE A 1 276 ? -15.523 1.846 17.649 1.00 97.94 276 ILE A CA 1
ATOM 2099 C C . ILE A 1 276 ? -14.597 3.058 17.514 1.00 97.94 276 ILE A C 1
ATOM 2101 O O . ILE A 1 276 ? -14.865 3.948 16.713 1.00 97.94 276 ILE A O 1
ATOM 2105 N N . LYS A 1 277 ? -13.514 3.099 18.298 1.00 95.75 277 LYS A N 1
ATOM 2106 C CA . LYS A 1 277 ? -12.523 4.195 18.289 1.00 95.75 277 LYS A CA 1
ATOM 2107 C C . LYS A 1 277 ? -11.388 3.939 17.311 1.00 95.75 277 LYS A C 1
ATOM 2109 O O . LYS A 1 277 ? -10.899 4.860 16.666 1.00 95.75 277 LYS A O 1
ATOM 2114 N N . MET A 1 278 ? -10.969 2.682 17.226 1.00 96.00 278 MET A N 1
ATOM 2115 C CA . MET A 1 278 ? -9.854 2.254 16.399 1.00 96.00 278 MET A CA 1
ATOM 2116 C C . MET A 1 278 ? -10.113 0.850 15.871 1.00 96.00 278 MET A C 1
ATOM 2118 O O . MET A 1 278 ? -10.689 0.004 16.555 1.00 96.00 278 MET A O 1
ATOM 2122 N N . VAL A 1 279 ? -9.646 0.605 14.652 1.00 97.00 279 VAL A N 1
ATOM 2123 C CA . VAL A 1 279 ? -9.515 -0.735 14.090 1.00 97.00 279 VAL A CA 1
ATOM 2124 C C . VAL A 1 279 ? -8.061 -0.934 13.728 1.00 97.00 279 VAL A C 1
ATOM 2126 O O . VAL A 1 279 ? -7.453 -0.070 13.095 1.00 97.00 279 VAL A O 1
ATOM 2129 N N . TRP A 1 280 ? -7.510 -2.074 14.118 1.00 96.56 280 TRP A N 1
ATOM 2130 C CA . TRP A 1 280 ? -6.151 -2.451 13.775 1.00 96.56 280 TRP A CA 1
ATOM 2131 C C . TRP A 1 280 ? -6.095 -3.869 13.232 1.00 96.56 280 TRP A C 1
ATOM 2133 O O . TRP A 1 280 ? -6.888 -4.735 13.604 1.00 96.56 280 TRP A O 1
ATOM 2143 N N . ASN A 1 281 ? -5.120 -4.099 12.363 1.00 94.75 281 ASN A N 1
ATOM 2144 C CA . ASN A 1 281 ? -4.710 -5.425 11.949 1.00 94.75 281 ASN A CA 1
ATOM 2145 C C . ASN A 1 281 ? -3.312 -5.676 12.531 1.00 94.75 281 ASN A C 1
ATOM 2147 O O . ASN A 1 281 ? -2.342 -5.134 11.994 1.00 94.75 281 ASN A O 1
ATOM 2151 N N . PRO A 1 282 ? -3.178 -6.423 13.645 1.00 94.62 282 PRO A N 1
ATOM 2152 C CA . PRO A 1 282 ? -1.865 -6.755 14.181 1.00 94.62 282 PRO A CA 1
ATOM 2153 C C . PRO A 1 282 ? -1.057 -7.478 13.108 1.00 94.62 282 PRO A C 1
ATOM 2155 O O . PRO A 1 282 ? -1.504 -8.508 12.599 1.00 94.62 282 PRO A O 1
ATOM 2158 N N . PHE A 1 283 ? 0.116 -6.954 12.751 1.00 93.44 283 PHE A N 1
ATOM 2159 C CA . PHE A 1 283 ? 0.907 -7.505 11.648 1.00 93.44 283 PHE A CA 1
ATOM 2160 C C . PHE A 1 283 ? 1.259 -8.973 11.901 1.00 93.44 283 PHE A C 1
ATOM 2162 O O . PHE A 1 283 ? 1.213 -9.809 11.009 1.00 93.44 283 PHE A O 1
ATOM 2169 N N . GLU A 1 284 ? 1.494 -9.330 13.156 1.00 93.50 284 GLU A N 1
ATOM 2170 C CA . GLU A 1 284 ? 1.798 -10.686 13.595 1.00 93.50 284 GLU A CA 1
ATOM 2171 C C . GLU A 1 284 ? 0.646 -11.677 13.335 1.00 93.50 284 GLU A C 1
ATOM 2173 O O . GLU A 1 284 ? 0.876 -12.884 13.247 1.00 93.50 284 GLU A O 1
ATOM 2178 N N . SER A 1 285 ? -0.581 -11.182 13.134 1.00 94.00 285 SER A N 1
ATOM 2179 C CA . SER A 1 285 ? -1.732 -11.991 12.720 1.00 94.00 285 SER A CA 1
ATOM 2180 C C . SER A 1 285 ? -1.739 -12.332 11.224 1.00 94.00 285 SER A C 1
ATOM 2182 O O . SER A 1 285 ? -2.606 -13.082 10.787 1.00 94.00 285 SER A O 1
ATOM 2184 N N . HIS A 1 286 ? -0.799 -11.810 10.426 1.00 93.50 286 HIS A N 1
ATOM 2185 C CA . HIS A 1 286 ? -0.711 -12.040 8.977 1.00 93.50 286 HIS A CA 1
ATOM 2186 C C . HIS A 1 286 ? -2.020 -11.697 8.250 1.00 93.50 286 HIS A C 1
ATOM 2188 O O . HIS A 1 286 ? -2.547 -12.503 7.486 1.00 93.50 286 HIS A O 1
ATOM 2194 N N . CYS A 1 287 ? -2.620 -10.546 8.559 1.00 91.44 287 CYS A N 1
ATOM 2195 C CA . CYS A 1 287 ? -3.928 -10.145 8.037 1.00 91.44 287 CYS A CA 1
ATOM 2196 C C . CYS A 1 287 ? -5.119 -11.046 8.431 1.00 91.44 287 CYS A C 1
ATOM 2198 O O . CYS A 1 287 ? -6.163 -10.974 7.786 1.00 91.44 287 CYS A O 1
ATOM 2200 N N . HIS A 1 288 ? -5.023 -11.857 9.494 1.00 94.81 288 HIS A N 1
ATOM 2201 C CA . HIS A 1 288 ? -6.127 -12.741 9.899 1.00 94.81 288 HIS A CA 1
ATOM 2202 C C . HIS A 1 288 ? -7.048 -12.152 10.970 1.00 94.81 288 HIS A C 1
ATOM 2204 O O . HIS A 1 288 ? -8.145 -12.680 11.175 1.00 94.81 288 HIS A O 1
ATOM 2210 N N . TRP A 1 289 ? -6.627 -11.094 11.668 1.00 96.19 289 TRP A N 1
ATOM 2211 C CA . TRP A 1 289 ? -7.399 -10.498 12.759 1.00 96.19 289 TRP A CA 1
ATOM 2212 C C . TRP A 1 289 ? -7.763 -9.046 12.471 1.00 96.19 289 TRP A C 1
ATOM 2214 O O . TRP A 1 289 ? -6.929 -8.258 12.031 1.00 96.19 289 TRP A O 1
ATOM 2224 N N . PHE A 1 290 ? -8.983 -8.664 12.821 1.00 97.44 290 PHE A N 1
ATOM 2225 C CA . PHE A 1 290 ? -9.291 -7.287 13.172 1.00 97.44 290 PHE A CA 1
ATOM 2226 C C . PHE A 1 290 ? -9.383 -7.168 14.687 1.00 97.44 290 PHE A C 1
ATOM 2228 O O . PHE A 1 290 ? -10.099 -7.931 15.329 1.00 97.44 290 PHE A O 1
ATOM 2235 N N . VAL A 1 291 ? -8.689 -6.188 15.253 1.00 97.62 291 VAL A N 1
ATOM 2236 C CA . VAL A 1 291 ? -8.858 -5.770 16.644 1.00 97.62 291 VAL A CA 1
ATOM 2237 C C . VAL A 1 291 ? -9.611 -4.447 16.631 1.00 97.62 291 VAL A C 1
ATOM 2239 O O . VAL A 1 291 ? -9.120 -3.451 16.100 1.00 97.62 291 VAL A O 1
ATOM 2242 N N . LEU A 1 292 ? -10.828 -4.461 17.164 1.00 98.00 292 LEU A N 1
ATOM 2243 C CA . LEU A 1 292 ? -11.725 -3.315 17.264 1.00 98.00 292 LEU A CA 1
ATOM 2244 C C . LEU A 1 292 ? -11.683 -2.806 18.702 1.00 98.00 292 LEU A C 1
ATOM 2246 O O . LEU A 1 292 ? -12.142 -3.486 19.621 1.00 98.00 292 LEU A O 1
ATOM 2250 N N . GLN A 1 293 ? -11.148 -1.602 18.881 1.00 97.62 293 GLN A N 1
ATOM 2251 C CA . GLN A 1 293 ? -11.145 -0.913 20.162 1.00 97.62 293 GLN A CA 1
ATOM 2252 C C . GLN A 1 293 ? -12.503 -0.230 20.368 1.00 97.62 293 GLN A C 1
ATOM 2254 O O . GLN A 1 293 ? -12.884 0.664 19.606 1.00 97.62 293 GLN A O 1
ATOM 2259 N N . VAL A 1 294 ? -13.238 -0.662 21.388 1.00 98.06 294 VAL A N 1
ATOM 2260 C CA . VAL A 1 294 ? -14.611 -0.241 21.674 1.00 98.06 294 VAL A CA 1
ATOM 2261 C C . VAL A 1 294 ? -14.619 0.899 22.694 1.00 98.06 294 VAL A C 1
ATOM 2263 O O . VAL A 1 294 ? -14.055 0.780 23.780 1.00 98.06 294 VAL A O 1
ATOM 2266 N N . ASP A 1 295 ? -15.306 1.990 22.358 1.00 97.88 295 ASP A N 1
ATOM 2267 C CA . ASP A 1 295 ? -15.611 3.096 23.268 1.00 97.88 295 ASP A CA 1
ATOM 2268 C C . ASP A 1 295 ? -16.583 2.608 24.350 1.00 97.88 295 ASP A C 1
ATOM 2270 O O . ASP A 1 295 ? -17.764 2.350 24.084 1.00 97.88 295 ASP A O 1
ATOM 2274 N N . ARG A 1 296 ? -16.083 2.439 25.579 1.00 96.44 296 ARG A N 1
ATOM 2275 C CA . ARG A 1 296 ? -16.876 1.842 26.663 1.00 96.44 296 ARG A CA 1
ATOM 2276 C C . ARG A 1 296 ? -17.971 2.769 27.169 1.00 96.44 296 ARG A C 1
ATOM 2278 O O . ARG A 1 296 ? -18.989 2.273 27.653 1.00 96.44 296 ARG A O 1
ATOM 2285 N N . GLU A 1 297 ? -17.784 4.082 27.083 1.00 96.56 297 GLU A N 1
ATOM 2286 C CA . GLU A 1 297 ? -18.801 5.045 27.504 1.00 96.56 297 GLU A CA 1
ATOM 2287 C C . GLU A 1 297 ? -19.985 4.997 26.541 1.00 96.56 297 GLU A C 1
ATOM 2289 O O . GLU A 1 297 ? -21.107 4.717 26.967 1.00 96.56 297 GLU A O 1
ATOM 2294 N N . LYS A 1 298 ? -19.723 5.104 25.235 1.00 97.19 298 LYS A N 1
ATOM 2295 C CA . LYS A 1 298 ? -20.773 5.003 24.211 1.00 97.19 298 LYS A CA 1
ATOM 2296 C C . LYS A 1 298 ? -21.422 3.624 24.164 1.00 97.19 298 LYS A C 1
ATOM 2298 O O . LYS A 1 298 ? -22.625 3.522 23.943 1.00 97.19 298 LYS A O 1
ATOM 2303 N N . LEU A 1 299 ? -20.668 2.547 24.402 1.00 97.31 299 LEU A N 1
ATOM 2304 C CA . LEU A 1 299 ? -21.250 1.204 24.481 1.00 97.31 299 LEU A CA 1
ATOM 2305 C C . LEU A 1 299 ? -22.290 1.100 25.610 1.00 97.31 299 LEU A C 1
ATOM 2307 O O . LEU A 1 299 ? -23.325 0.462 25.420 1.00 97.31 299 LEU A O 1
ATOM 2311 N N . ARG A 1 300 ? -22.051 1.733 26.769 1.00 96.50 300 ARG A N 1
ATOM 2312 C CA . ARG A 1 300 ? -23.028 1.753 27.875 1.00 96.50 300 ARG A CA 1
ATOM 2313 C C . ARG A 1 300 ? -24.297 2.511 27.498 1.00 96.50 300 ARG A C 1
ATOM 2315 O O . ARG A 1 300 ? -25.382 2.066 27.861 1.00 96.50 300 ARG A O 1
ATOM 2322 N N . GLU A 1 301 ? -24.175 3.608 26.754 1.00 96.94 301 GLU A N 1
ATOM 2323 C CA . GLU A 1 301 ? -25.322 4.392 26.272 1.00 96.94 301 GLU A CA 1
ATOM 2324 C C . GLU A 1 301 ? -26.235 3.588 25.335 1.00 96.94 301 GLU A C 1
ATOM 2326 O O . GLU A 1 301 ? -27.447 3.796 25.336 1.00 96.94 301 GLU A O 1
ATOM 2331 N N . LEU A 1 302 ? -25.682 2.625 24.585 1.00 95.44 302 LEU A N 1
ATOM 2332 C CA . LEU A 1 302 ? -26.467 1.735 23.722 1.00 95.44 302 LEU A CA 1
ATOM 2333 C C . LEU A 1 302 ? -27.372 0.770 24.498 1.00 95.44 302 LEU A C 1
ATOM 2335 O O . LEU A 1 302 ? -28.304 0.233 23.904 1.00 95.44 302 LEU A O 1
ATOM 2339 N N . ASN A 1 303 ? -27.103 0.535 25.790 1.00 96.31 303 ASN A N 1
ATOM 2340 C CA . ASN A 1 303 ? -27.884 -0.354 26.657 1.00 96.31 303 ASN A CA 1
ATOM 2341 C C . ASN A 1 303 ? -28.192 -1.725 26.006 1.00 96.31 303 ASN A C 1
ATOM 2343 O O . ASN A 1 303 ? -29.337 -2.176 25.973 1.00 96.31 303 ASN A O 1
ATOM 2347 N N . THR A 1 304 ? -27.162 -2.366 25.448 1.00 96.56 304 THR A N 1
ATOM 2348 C CA . THR A 1 304 ? -27.256 -3.632 24.698 1.00 96.56 304 THR A CA 1
ATOM 2349 C C . THR A 1 304 ? -26.578 -4.787 25.443 1.00 96.56 304 THR A C 1
ATOM 2351 O O . THR A 1 304 ? -25.744 -4.576 26.327 1.00 96.56 304 THR A O 1
ATOM 2354 N N . ALA A 1 305 ? -26.928 -6.025 25.089 1.00 97.12 305 ALA A N 1
ATOM 2355 C CA . ALA A 1 305 ? -26.250 -7.220 25.578 1.00 97.12 305 ALA A CA 1
ATOM 2356 C C . ALA A 1 305 ? -25.003 -7.543 24.736 1.00 97.12 305 ALA A C 1
ATOM 2358 O O . ALA A 1 305 ? -24.931 -7.228 23.549 1.00 97.12 305 ALA A O 1
ATOM 2359 N N . MET A 1 306 ? -24.033 -8.244 25.333 1.00 95.94 306 MET A N 1
ATOM 2360 C CA . MET A 1 306 ? -22.782 -8.620 24.659 1.00 95.94 306 MET A CA 1
ATOM 2361 C C . MET A 1 306 ? -23.015 -9.382 23.345 1.00 95.94 306 MET A C 1
ATOM 2363 O O . MET A 1 306 ? -22.361 -9.089 22.347 1.00 95.94 306 MET A O 1
ATOM 2367 N N 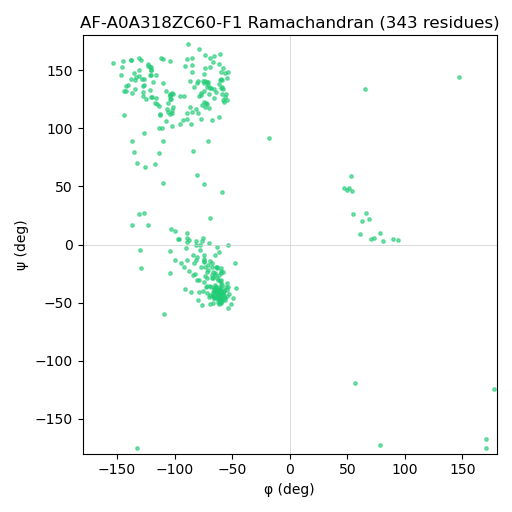. GLU A 1 307 ? -23.933 -10.351 23.339 1.00 97.69 307 GLU A N 1
ATOM 2368 C CA . GLU A 1 307 ? -24.233 -11.172 22.159 1.00 97.69 307 GLU A CA 1
ATOM 2369 C C . GLU A 1 307 ? -24.844 -10.337 21.029 1.00 97.69 307 GLU A C 1
ATOM 2371 O O . GLU A 1 307 ? -24.382 -10.402 19.893 1.00 97.69 307 GLU A O 1
ATOM 2376 N N . GLU A 1 308 ? -25.823 -9.491 21.350 1.00 97.81 308 GLU A N 1
ATOM 2377 C CA . GLU A 1 308 ? -26.469 -8.601 20.384 1.00 97.81 308 GLU A CA 1
ATOM 2378 C C . GLU A 1 308 ? -25.462 -7.616 19.774 1.00 97.81 308 GLU A C 1
ATOM 2380 O O . GLU A 1 308 ? -25.383 -7.482 18.550 1.00 97.81 308 GLU A O 1
ATOM 2385 N N . PHE A 1 309 ? -24.635 -6.983 20.612 1.00 98.12 309 PHE A N 1
ATOM 2386 C CA . PHE A 1 309 ? -23.578 -6.088 20.153 1.00 98.12 309 PHE A CA 1
ATOM 2387 C C . PHE A 1 309 ? -22.575 -6.803 19.244 1.00 98.12 309 PHE A C 1
ATOM 2389 O O . PHE A 1 309 ? -22.275 -6.323 18.148 1.00 98.12 309 PHE A O 1
ATOM 2396 N N . SER A 1 310 ? -22.099 -7.977 19.665 1.00 97.69 310 SER A N 1
ATOM 2397 C CA . SER A 1 310 ? -21.134 -8.774 18.903 1.00 97.69 310 SER A CA 1
ATOM 2398 C C . SER A 1 310 ? -21.705 -9.205 17.554 1.00 97.69 310 SER A C 1
ATOM 2400 O O . SER A 1 310 ? -21.015 -9.115 16.541 1.00 97.69 310 SER A O 1
ATOM 2402 N N . MET A 1 311 ? -22.981 -9.601 17.505 1.00 97.62 311 MET A N 1
ATOM 2403 C CA . MET A 1 311 ? -23.660 -9.962 16.259 1.00 97.62 311 MET A CA 1
ATOM 2404 C C . MET A 1 311 ? -23.876 -8.758 15.341 1.00 97.62 311 MET A C 1
ATOM 2406 O O . MET A 1 311 ? -23.728 -8.883 14.123 1.00 97.62 311 MET A O 1
ATOM 2410 N N . LYS A 1 312 ? -24.167 -7.575 15.894 1.00 97.62 312 LYS A N 1
ATOM 2411 C CA . LYS A 1 312 ? -24.250 -6.340 15.105 1.00 97.62 312 LYS A CA 1
ATOM 2412 C C . LYS A 1 312 ? -22.898 -6.011 14.467 1.00 97.62 312 LYS A C 1
ATOM 2414 O O . LYS A 1 312 ? -22.846 -5.759 13.266 1.00 97.62 312 LYS A O 1
ATOM 2419 N N . VAL A 1 313 ? -21.807 -6.071 15.236 1.00 97.94 313 VAL A N 1
ATOM 2420 C CA . VAL A 1 313 ? -20.442 -5.890 14.711 1.00 97.94 313 VAL A CA 1
ATOM 2421 C C . VAL A 1 313 ? -20.131 -6.944 13.647 1.00 97.94 313 VAL A C 1
ATOM 2423 O O . VAL A 1 313 ? -19.673 -6.590 12.563 1.00 97.94 313 VAL A O 1
ATOM 2426 N N . PHE A 1 314 ? -20.432 -8.219 13.917 1.00 96.38 314 PHE A N 1
ATOM 2427 C CA . PHE A 1 314 ? -20.234 -9.325 12.981 1.00 96.38 314 PHE A CA 1
ATOM 2428 C C . PHE A 1 314 ? -20.905 -9.038 11.635 1.00 96.38 314 PHE A C 1
ATOM 2430 O O . PHE A 1 314 ? -20.243 -9.041 10.599 1.00 96.38 314 PHE A O 1
ATOM 2437 N N . HIS A 1 315 ? -22.204 -8.734 11.632 1.00 96.50 315 HIS A N 1
ATOM 2438 C CA . HIS A 1 315 ? -22.929 -8.485 10.391 1.00 96.50 315 HIS A CA 1
ATOM 2439 C C . HIS A 1 315 ? -22.414 -7.249 9.656 1.00 96.50 315 HIS A C 1
ATOM 2441 O O . HIS A 1 315 ? -22.240 -7.309 8.442 1.00 96.50 315 HIS A O 1
ATOM 2447 N N . THR A 1 316 ? -22.118 -6.163 10.371 1.00 96.94 316 THR A N 1
ATOM 2448 C CA . THR A 1 316 ? -21.582 -4.936 9.772 1.00 96.94 316 THR A CA 1
ATOM 2449 C C . THR A 1 316 ? -20.222 -5.170 9.115 1.00 96.94 316 THR A C 1
ATOM 2451 O O . THR A 1 316 ? -20.019 -4.806 7.956 1.00 96.94 316 THR A O 1
ATOM 2454 N N . VAL A 1 317 ? -19.286 -5.801 9.829 1.00 95.75 317 VAL A N 1
ATOM 2455 C CA . VAL A 1 317 ? -17.917 -5.980 9.341 1.00 95.75 317 VAL A CA 1
ATOM 2456 C C . VAL A 1 317 ? -17.859 -7.084 8.290 1.00 95.75 317 VAL A C 1
ATOM 2458 O O . VAL A 1 317 ? -17.390 -6.824 7.185 1.00 95.75 317 VAL A O 1
ATOM 2461 N N . PHE A 1 318 ? -18.374 -8.288 8.552 1.00 95.50 318 PHE A N 1
ATOM 2462 C CA . PHE A 1 318 ? -18.247 -9.419 7.619 1.00 95.50 318 PHE A CA 1
ATOM 2463 C C . PHE A 1 318 ? -19.095 -9.285 6.347 1.00 95.50 318 PHE A C 1
ATOM 2465 O O . PHE A 1 318 ? -18.752 -9.890 5.332 1.00 95.50 318 PHE A O 1
ATOM 2472 N N . ALA A 1 319 ? -20.163 -8.477 6.348 1.00 92.50 319 ALA A N 1
ATOM 2473 C CA . ALA A 1 319 ? -20.888 -8.160 5.112 1.00 92.50 319 ALA A CA 1
ATOM 2474 C C . ALA A 1 319 ? -20.131 -7.168 4.210 1.00 92.50 319 ALA A C 1
ATOM 2476 O O . ALA A 1 319 ? -20.494 -6.984 3.046 1.00 92.50 319 ALA A O 1
ATOM 2477 N N . SER A 1 320 ? -19.083 -6.522 4.726 1.00 89.94 320 SER A N 1
ATOM 2478 C CA . SER A 1 320 ? -18.291 -5.555 3.977 1.00 89.94 320 SER A CA 1
ATOM 2479 C C . SER A 1 320 ? -17.193 -6.203 3.126 1.00 89.94 320 SER A C 1
ATOM 2481 O O . SER A 1 320 ? -16.733 -7.321 3.366 1.00 89.94 320 SER A O 1
ATOM 2483 N N . LYS A 1 321 ? -16.709 -5.456 2.126 1.00 85.81 321 LYS A N 1
ATOM 2484 C CA . LYS A 1 321 ? -15.600 -5.875 1.256 1.00 85.81 321 LYS A CA 1
ATOM 2485 C C . LYS A 1 321 ? -14.300 -6.218 2.015 1.00 85.81 321 LYS A C 1
ATOM 2487 O O . LYS A 1 321 ? -13.701 -7.229 1.645 1.00 85.81 321 LYS A O 1
ATOM 2492 N N . PRO A 1 322 ? -13.820 -5.426 2.998 1.00 87.81 322 PRO A N 1
ATOM 2493 C CA . PRO A 1 322 ? -12.635 -5.798 3.779 1.00 87.81 322 PRO A CA 1
ATOM 2494 C C . PRO A 1 322 ? -12.900 -6.951 4.761 1.00 87.81 322 PRO A C 1
ATOM 2496 O O . PRO A 1 322 ? -12.041 -7.817 4.908 1.00 87.81 322 PRO A O 1
ATOM 2499 N N . GLY A 1 323 ? -14.091 -7.029 5.368 1.00 87.19 323 GLY A N 1
ATOM 2500 C CA . GLY A 1 323 ? -14.429 -8.104 6.310 1.00 87.19 323 GLY A CA 1
ATOM 2501 C C . GLY A 1 323 ? -14.470 -9.500 5.690 1.00 87.19 323 GLY A C 1
ATOM 2502 O O . GLY A 1 323 ? -14.220 -10.477 6.381 1.00 87.19 323 GLY A O 1
ATOM 2503 N N . TYR A 1 324 ? -14.696 -9.608 4.377 1.00 83.69 324 TYR A N 1
ATOM 2504 C CA . TYR A 1 324 ? -14.654 -10.892 3.669 1.00 83.69 324 TYR A CA 1
ATOM 2505 C C . TYR A 1 324 ? -13.290 -11.610 3.756 1.00 83.69 324 TYR A C 1
ATOM 2507 O O . TYR A 1 324 ? -13.255 -12.837 3.697 1.00 83.69 324 TYR A O 1
ATOM 2515 N N . ASN A 1 325 ? -12.168 -10.883 3.859 1.00 81.69 325 ASN A N 1
ATOM 2516 C CA . ASN A 1 325 ? -10.830 -11.499 3.815 1.00 81.69 325 ASN A CA 1
ATOM 2517 C C . ASN A 1 325 ? -10.282 -11.880 5.196 1.00 81.69 325 ASN A C 1
ATO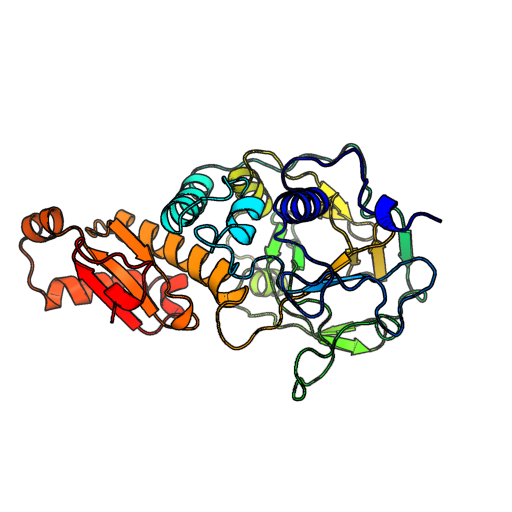M 2519 O O . ASN A 1 325 ? -9.345 -12.671 5.266 1.00 81.69 325 ASN A O 1
ATOM 2523 N N . ILE A 1 326 ? -10.820 -11.299 6.271 1.00 90.44 326 ILE A N 1
ATOM 2524 C CA . ILE A 1 326 ? -10.241 -11.390 7.614 1.00 90.44 326 ILE A CA 1
ATOM 2525 C C . ILE A 1 326 ? -11.184 -12.212 8.489 1.00 90.44 326 ILE A C 1
ATOM 2527 O O . ILE A 1 326 ? -12.279 -11.743 8.779 1.00 90.44 326 ILE A O 1
ATOM 2531 N N . PRO A 1 327 ? -10.798 -13.427 8.907 1.00 93.81 327 PRO A N 1
ATOM 2532 C CA . PRO A 1 327 ? -11.720 -14.380 9.517 1.00 93.81 327 PRO A CA 1
ATOM 2533 C C . PRO A 1 327 ? -12.085 -14.090 10.977 1.00 93.81 327 PRO A C 1
ATOM 2535 O O . PRO A 1 327 ? -13.072 -14.645 11.457 1.00 93.81 327 PRO A O 1
ATOM 2538 N N . ILE A 1 328 ? -11.296 -13.295 11.708 1.00 96.31 328 ILE A N 1
ATOM 2539 C CA . ILE A 1 328 ? -11.448 -13.147 13.162 1.00 96.31 328 ILE A CA 1
ATOM 2540 C C . ILE A 1 328 ? -11.560 -11.671 13.543 1.00 96.31 328 ILE A C 1
ATOM 2542 O O . ILE A 1 328 ? -10.790 -10.837 13.071 1.00 96.31 328 ILE A O 1
ATOM 2546 N N . ILE A 1 329 ? -12.502 -11.370 14.440 1.00 97.19 329 ILE A N 1
ATOM 2547 C CA . ILE A 1 329 ? -12.679 -10.057 15.061 1.00 97.19 329 ILE A CA 1
ATOM 2548 C C . ILE A 1 329 ? -12.508 -10.205 16.574 1.00 97.19 329 ILE A C 1
ATOM 2550 O O . ILE A 1 329 ? -13.198 -11.008 17.198 1.00 97.19 329 ILE A O 1
ATOM 2554 N N . TYR A 1 330 ? -11.630 -9.393 17.157 1.00 97.44 330 TYR A N 1
ATOM 2555 C CA . TYR A 1 330 ? -11.510 -9.185 18.596 1.00 97.44 330 TYR A CA 1
ATOM 2556 C C . TYR A 1 330 ? -12.135 -7.843 18.960 1.00 97.44 330 TYR A C 1
ATOM 2558 O O . TYR A 1 330 ? -11.795 -6.820 18.368 1.00 97.44 330 TYR A O 1
ATOM 2566 N N . LEU A 1 331 ? -13.040 -7.847 19.937 1.00 97.44 331 LEU A N 1
ATOM 2567 C CA . LEU A 1 331 ? -13.621 -6.639 20.517 1.00 97.44 331 LEU A CA 1
ATOM 2568 C C . LEU A 1 331 ? -12.973 -6.404 21.877 1.00 97.44 331 LEU A C 1
ATOM 2570 O O . LEU A 1 331 ? -13.181 -7.200 22.792 1.00 97.44 331 LEU A O 1
ATOM 2574 N N . LEU A 1 332 ? -12.187 -5.338 21.997 1.00 96.62 332 LEU A N 1
ATOM 2575 C CA . LEU A 1 332 ? -11.446 -5.006 23.215 1.00 96.62 332 LEU A CA 1
ATOM 2576 C C . LEU A 1 332 ? -11.858 -3.628 23.728 1.00 96.62 332 LEU A C 1
ATOM 2578 O O . LEU A 1 332 ? -12.301 -2.777 22.957 1.00 96.62 332 LEU A O 1
ATOM 2582 N N . GLY A 1 333 ? -11.740 -3.415 25.038 1.00 96.12 333 GLY A N 1
ATOM 2583 C CA . GLY A 1 333 ? -11.997 -2.111 25.642 1.00 96.12 333 GLY A CA 1
ATOM 2584 C C . GLY A 1 333 ? -10.982 -1.057 25.198 1.00 96.12 333 GLY A C 1
ATOM 2585 O O . GLY A 1 333 ? -9.897 -1.366 24.711 1.00 96.12 333 GLY A O 1
ATOM 2586 N N . ASP A 1 334 ? -11.339 0.209 25.383 1.00 93.50 334 ASP A N 1
ATOM 2587 C CA . ASP A 1 334 ? -10.482 1.365 25.095 1.00 93.50 334 ASP A CA 1
ATOM 2588 C C . ASP A 1 334 ? -9.286 1.553 26.041 1.00 93.50 334 ASP A C 1
ATOM 2590 O O . ASP A 1 334 ? -8.513 2.493 25.869 1.00 93.50 334 ASP A O 1
ATOM 2594 N N . ASP A 1 335 ? -9.122 0.657 27.011 1.00 94.44 335 ASP A N 1
ATOM 2595 C CA . ASP A 1 335 ? -7.925 0.495 27.830 1.00 94.44 335 ASP A CA 1
ATOM 2596 C C . ASP A 1 335 ? -6.815 -0.323 27.161 1.00 94.44 335 ASP A C 1
ATOM 2598 O O . ASP A 1 335 ? -5.691 -0.277 27.650 1.00 94.44 335 ASP A O 1
ATOM 2602 N N . ILE A 1 336 ? -7.107 -1.025 26.061 1.00 95.69 336 ILE A N 1
ATOM 2603 C CA . ILE A 1 336 ? -6.129 -1.828 25.319 1.00 95.69 336 ILE A CA 1
ATOM 2604 C C . ILE A 1 336 ? -5.696 -1.092 24.052 1.00 95.69 336 ILE A C 1
ATOM 2606 O O . ILE A 1 336 ? -6.543 -0.746 23.227 1.00 95.69 336 ILE A O 1
ATOM 2610 N N . ASP A 1 337 ? -4.394 -0.885 23.859 1.00 92.38 337 ASP A N 1
ATOM 2611 C CA . ASP A 1 337 ? -3.818 -0.365 22.616 1.00 92.38 337 ASP A CA 1
ATOM 2612 C C . ASP A 1 337 ? -3.761 -1.474 21.551 1.00 92.38 337 ASP A C 1
ATOM 2614 O O . ASP A 1 337 ? -2.910 -2.368 21.620 1.00 92.38 337 ASP A O 1
ATOM 2618 N N . PRO A 1 338 ? -4.611 -1.421 20.508 1.00 93.31 338 PRO A N 1
ATOM 2619 C CA . PRO A 1 338 ? -4.677 -2.487 19.520 1.00 93.31 338 PRO A CA 1
ATOM 2620 C C . PRO A 1 338 ? -3.421 -2.557 18.634 1.00 93.31 338 PRO A C 1
ATOM 2622 O O . PRO A 1 338 ? -3.227 -3.562 17.953 1.00 93.31 338 PRO A O 1
ATOM 2625 N N . THR A 1 339 ? -2.556 -1.531 18.635 1.00 90.50 339 THR A N 1
ATOM 2626 C CA . THR A 1 339 ? -1.290 -1.518 17.876 1.00 90.50 339 THR A CA 1
ATOM 2627 C C . THR A 1 339 ? -0.144 -2.231 18.592 1.00 90.50 339 THR A C 1
ATOM 2629 O O . THR A 1 339 ? 0.857 -2.592 17.962 1.00 90.50 339 THR A O 1
ATOM 2632 N N . ASN A 1 340 ? -0.294 -2.478 19.894 1.00 90.00 340 ASN A N 1
ATOM 2633 C CA . ASN A 1 340 ? 0.665 -3.202 20.708 1.00 90.00 340 ASN A CA 1
ATOM 2634 C C . ASN A 1 340 ? 0.173 -4.632 20.939 1.00 90.00 340 ASN A C 1
ATOM 2636 O O . ASN A 1 340 ? -0.649 -4.887 21.814 1.00 90.00 340 ASN A O 1
ATOM 2640 N N . LEU A 1 341 ? 0.734 -5.595 20.202 1.00 90.56 341 LEU A N 1
ATOM 2641 C CA . LEU A 1 341 ? 0.315 -6.995 20.313 1.00 90.56 341 LEU A CA 1
ATOM 2642 C C . LEU A 1 341 ? 0.376 -7.532 21.751 1.00 90.56 341 LEU A C 1
ATOM 2644 O O . LEU A 1 341 ? -0.454 -8.354 22.109 1.00 90.56 341 LEU A O 1
ATOM 2648 N N . ARG A 1 342 ? 1.325 -7.070 22.579 1.00 92.12 342 ARG A N 1
ATOM 2649 C CA . ARG A 1 342 ? 1.443 -7.526 23.976 1.00 92.12 342 ARG A CA 1
ATOM 2650 C C . ARG A 1 342 ? 0.271 -7.105 24.855 1.00 92.12 342 ARG A C 1
ATOM 2652 O O . ARG A 1 342 ? 0.073 -7.725 25.885 1.00 92.12 342 ARG A O 1
ATOM 2659 N N . ASP A 1 343 ? -0.425 -6.042 24.479 1.00 92.75 343 ASP A N 1
ATOM 2660 C CA . ASP A 1 343 ? -1.612 -5.564 25.185 1.00 92.75 343 ASP A CA 1
ATOM 2661 C C . ASP A 1 343 ? -2.867 -6.330 24.729 1.00 92.75 343 ASP A C 1
ATOM 2663 O O . ASP A 1 343 ? -3.829 -6.486 25.473 1.00 92.75 343 ASP A O 1
ATOM 2667 N N . VAL A 1 344 ? -2.840 -6.856 23.498 1.00 93.31 344 VAL A N 1
ATOM 2668 C CA . VAL A 1 344 ? -3.933 -7.624 22.885 1.00 93.31 344 VAL A CA 1
ATOM 2669 C C . VAL A 1 344 ? -3.998 -9.079 23.382 1.00 93.31 344 VAL A C 1
ATOM 2671 O O . VAL A 1 344 ? -5.089 -9.652 23.374 1.00 93.31 344 VAL A O 1
ATOM 2674 N N . ILE A 1 345 ? -2.863 -9.691 23.756 1.00 91.38 345 ILE A N 1
ATOM 2675 C CA . ILE A 1 345 ? -2.743 -11.140 24.050 1.00 91.38 345 ILE A CA 1
ATOM 2676 C C . ILE A 1 345 ? -2.666 -11.505 25.530 1.00 91.38 345 ILE A C 1
ATOM 2678 O O . ILE A 1 345 ? -2.042 -10.753 26.309 1.00 91.38 345 ILE A O 1
#

Foldseek 3Di:
DDPVPVLDPVDDDQLFPSVLVVVCVVVVQEDCDVDRFHWAQDQPLQDPLQLEIETEQQQAATPPVQQRRQNVCVSLVHDSNDDLVNLLVLLLQLVVFFAAADADPDQQLFPDKQFDPSFFPPSDSFDPLDPPDPAGKQAADAWDWDAAPVRPAIETHRWTWGDDGRQDIDTDLDCPDPSNVSVVVVPDDDHDDHVQRSSCSSSVHHFHWFQDDPHGGTDGSSAQWDDDNNGMITGHRNGYRYHWNDDQDDGCLCSPVQSSLQSVLQVLCVVLVFQFDGWGDARNCVQQEIETAGEPVVVVVVVDDPVVSVVSSVCSQCVDPSNVVHNYYHYHYNVADPHDVVSVD

Mean predicted aligned error: 7.08 Å

Organism: NCBI:txid1450539

InterPro domains:
  IPR002830 UbiD decarboxylyase family [PTHR30108] (32-182)
  IPR048304 3-octaprenyl-4-hydroxybenzoate carboxy-lyase-like, Rift-related domain [PF01977] (110-175)
  IPR048304 3-octaprenyl-4-hydroxybenzoate carboxy-lyase-like, Rift-related domain [PF01977] (187-233)
  IPR049381 3-octaprenyl-4-hydroxybenzoate carboxy-lyase-like, C-terminal domain [PF20696] (255-345)
  IPR049383 3-octaprenyl-4-hydroxybenzoate carboxy-lyase-like, N-terminal domain [PF20695] (35-89)

Sequence (345 aa):
MDETASYEDTQTTAGSFRRFIQELHAESDLVAIDEEAPLFDNVKGRHPNGLFRVLGAPVGASQQPGKRFIRIAKSLGLPSTASGQDIINKFREAKSCQIPPTEAPTDPGKEFKLLGDEIDLTALPVPKLHADDGGKFLQTFGMYIVQSPDNTWVNWSITRSILHGERSLVGPMIPRKNIGLIRQIGMPLPKGVNESAYIGALIGSPIEVTKAEMNGILVPANAEIIFEGIMAITYRKVPILPICVTGRAPEESETVWGLTQAAEVLTISEDAGLPIKMVWNPFESHCHWFVLQVDREKLRELNTAMEEFSMKVFHTVFASKPGYNIPIIYLLGDDIDPTNLRDVI

Secondary structure (DSSP, 8-state):
--GGGGG--S---TT-HHHHHHHHHHTT----SSSSS-EESS-TT--TT---EEEE-TTPPP-STT-TTHHHHHHTT--TT--HHHHHHHHHHHHT-----EE-S--GGGSEEEEGGG--TTSS-----STT-SS-EEESSS-EEEE-TTSS-EEEE---EEE-SSS-EE----TTSHHHHHHH-SS--PPPPPHHHHHHHHHTSPPEEEE-TTT--EEETT-SEEEETTTEEEE-SS-EEEE---SSSSSHIIIIIIHHHHHHHHHHHHHTT--EEEEE--GGGTT-EEEEEE-HHHHHHTT--HHHHHHHHHHHHHTSTTGGG--EEEEEETTS-TT-HHHH-

Nearest PDB structures (foldseek):
  7abo-assembly2_D  TM=9.136E-01  e=1.695E-35  Pseudomonas aeruginosa
  4iws-assembly2_C  TM=9.208E-01  e=2.580E-35  Pseudomonas aeruginosa PAO1
  4ip2-assembly2_C  TM=9.321E-01  e=9.102E-35  Pseudomonas aeruginosa PAO1
  8y64-assem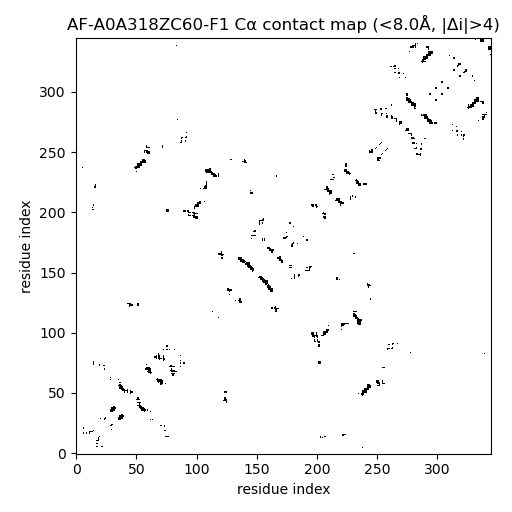bly1_B  TM=8.953E-01  e=1.152E-31  Saccharomyces cerevisiae
  4s13-assembly4_G  TM=8.924E-01  e=5.368E-30  Saccharomyces cerevisiae S288C